Protein AF-A0A946YYG0-F1 (afdb_monomer)

Structure (mmCIF, N/CA/C/O backbone):
data_AF-A0A946YYG0-F1
#
_entry.id   AF-A0A946YYG0-F1
#
loop_
_atom_site.group_PDB
_atom_site.id
_atom_site.type_symbol
_atom_site.label_atom_id
_atom_site.label_alt_id
_atom_site.label_comp_id
_atom_site.label_asym_id
_atom_site.label_entity_id
_atom_site.label_seq_id
_atom_site.pdbx_PDB_ins_code
_atom_site.Cartn_x
_atom_site.Cartn_y
_atom_site.Cartn_z
_atom_site.occupancy
_atom_site.B_iso_or_equiv
_atom_site.auth_seq_id
_atom_site.auth_comp_id
_atom_site.auth_asym_id
_atom_site.auth_atom_id
_atom_site.pdbx_PDB_model_num
ATOM 1 N N . MET A 1 1 ? 20.252 6.955 3.479 1.00 24.86 1 MET A N 1
ATOM 2 C CA . MET A 1 1 ? 19.260 7.950 3.031 1.00 24.86 1 MET A CA 1
ATOM 3 C C . MET A 1 1 ? 17.946 7.205 2.967 1.00 24.86 1 MET A C 1
ATOM 5 O O . MET A 1 1 ? 17.803 6.368 2.094 1.00 24.86 1 MET A O 1
ATOM 9 N N . GLY A 1 2 ? 17.099 7.353 3.984 1.00 25.80 2 GLY A N 1
ATOM 10 C CA . GLY A 1 2 ? 15.796 6.692 4.011 1.00 25.80 2 GLY A CA 1
ATOM 11 C C . GLY A 1 2 ? 14.775 7.640 3.408 1.00 25.80 2 GLY A C 1
ATOM 12 O O . GLY A 1 2 ? 14.395 8.596 4.081 1.00 25.80 2 GLY A O 1
ATOM 13 N N . SER A 1 3 ? 14.399 7.420 2.150 1.00 26.86 3 SER A N 1
ATOM 14 C CA . SER A 1 3 ? 13.161 7.986 1.619 1.00 26.86 3 SER A CA 1
ATOM 15 C C . SER A 1 3 ? 12.026 7.154 2.189 1.00 26.86 3 SER A C 1
ATOM 17 O O . SER A 1 3 ? 11.876 5.992 1.835 1.00 26.86 3 SER A O 1
ATOM 19 N N . VAL A 1 4 ? 11.265 7.735 3.111 1.00 27.03 4 VAL A N 1
ATOM 20 C CA . VAL A 1 4 ? 9.960 7.199 3.494 1.00 27.03 4 VAL A CA 1
ATOM 21 C C . VAL A 1 4 ? 8.975 7.762 2.478 1.00 27.03 4 VAL A C 1
ATOM 23 O O . VAL A 1 4 ? 8.478 8.874 2.646 1.00 27.03 4 VAL A O 1
ATOM 26 N N . VAL A 1 5 ? 8.749 7.032 1.385 1.00 31.47 5 VAL A N 1
ATOM 27 C CA . VAL A 1 5 ? 7.615 7.302 0.494 1.00 31.47 5 VAL A CA 1
ATOM 28 C C . VAL A 1 5 ? 6.447 6.500 1.042 1.00 31.47 5 VAL A C 1
ATOM 30 O O . VAL A 1 5 ? 6.233 5.345 0.701 1.00 31.47 5 VAL A O 1
ATOM 33 N N . LEU A 1 6 ? 5.718 7.118 1.967 1.00 30.22 6 LEU A N 1
ATOM 34 C CA . LEU A 1 6 ? 4.490 6.554 2.502 1.00 30.22 6 LEU A CA 1
ATOM 35 C C . LEU A 1 6 ? 3.369 6.821 1.485 1.00 30.22 6 LEU A C 1
ATOM 37 O O . LEU A 1 6 ? 2.723 7.866 1.535 1.00 30.22 6 LEU A O 1
ATOM 41 N N . MET A 1 7 ? 3.168 5.914 0.527 1.00 27.98 7 MET A N 1
ATOM 42 C CA . MET A 1 7 ? 1.946 5.884 -0.282 1.00 27.98 7 MET A CA 1
ATOM 43 C C . MET A 1 7 ? 1.025 4.808 0.278 1.00 27.98 7 MET A C 1
ATOM 45 O O . MET A 1 7 ? 1.128 3.641 -0.068 1.00 27.98 7 MET A O 1
ATOM 49 N N . LEU A 1 8 ? 0.120 5.223 1.158 1.00 30.19 8 LEU A N 1
ATOM 50 C CA . LEU A 1 8 ? -1.087 4.467 1.460 1.00 30.19 8 LEU A CA 1
ATOM 51 C C . LEU A 1 8 ? -2.249 5.438 1.271 1.00 30.19 8 LEU A C 1
ATOM 53 O O . LEU A 1 8 ? -2.519 6.296 2.112 1.00 30.19 8 LEU A O 1
ATOM 57 N N . THR A 1 9 ? -2.886 5.353 0.108 1.00 31.34 9 THR A N 1
ATOM 58 C CA . THR A 1 9 ? -4.114 6.088 -0.198 1.00 31.34 9 THR A CA 1
ATOM 59 C C . THR A 1 9 ? -5.057 5.137 -0.911 1.00 31.34 9 THR A C 1
ATOM 61 O O . THR A 1 9 ? -4.965 4.960 -2.119 1.00 31.34 9 THR A O 1
ATOM 64 N N . LEU A 1 10 ? -5.952 4.528 -0.138 1.00 30.44 10 LEU A N 1
ATOM 65 C CA . LEU A 1 10 ? -7.141 3.851 -0.643 1.00 30.44 10 LEU A CA 1
ATOM 66 C C . LEU A 1 10 ? -8.241 4.903 -0.789 1.00 30.44 10 LEU A C 1
ATOM 68 O O . LEU A 1 10 ? -8.596 5.561 0.191 1.00 30.44 10 LEU A O 1
ATOM 72 N N . ILE A 1 11 ? -8.728 5.108 -2.011 1.00 31.34 11 ILE A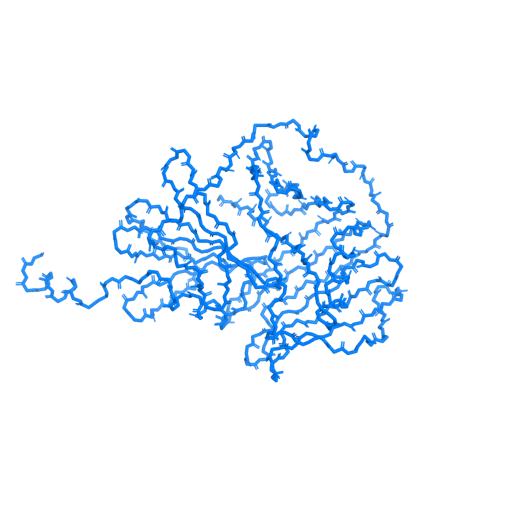 N 1
ATOM 73 C CA . ILE A 1 11 ? -9.933 5.895 -2.291 1.00 31.34 11 ILE A CA 1
ATOM 74 C C . ILE A 1 11 ? -10.697 5.149 -3.386 1.00 31.34 11 ILE A C 1
ATOM 76 O O . ILE A 1 11 ? -10.109 4.880 -4.430 1.00 31.34 11 ILE A O 1
ATOM 80 N N . VAL A 1 12 ? -11.965 4.821 -3.136 1.00 30.02 12 VAL A N 1
ATOM 81 C CA . VAL A 1 12 ? -12.763 3.856 -3.914 1.00 30.02 12 VAL A CA 1
ATOM 82 C C . VAL A 1 12 ? -14.133 4.481 -4.303 1.00 30.02 12 VAL A C 1
ATOM 84 O O . VAL A 1 12 ? -14.516 5.466 -3.677 1.00 30.02 12 VAL A O 1
ATOM 87 N N . ALA A 1 13 ? -14.797 3.995 -5.375 1.00 30.80 13 ALA A N 1
ATOM 88 C CA . ALA A 1 13 ? -16.157 4.375 -5.838 1.00 30.80 13 ALA A CA 1
ATOM 89 C C . ALA A 1 13 ? -17.064 3.120 -6.161 1.00 30.80 13 ALA A C 1
ATOM 91 O O . ALA A 1 13 ? -16.518 2.159 -6.713 1.00 30.80 13 ALA A O 1
ATOM 92 N N . PRO A 1 14 ? -18.417 3.136 -5.933 1.00 29.97 14 PRO A N 1
ATOM 93 C CA . PRO A 1 14 ? -19.236 1.952 -5.522 1.00 29.97 14 PRO A CA 1
ATOM 94 C C . PRO A 1 14 ? -19.846 1.007 -6.588 1.00 29.97 14 PRO A C 1
ATOM 96 O O . PRO A 1 14 ? -20.337 1.483 -7.619 1.00 29.97 14 PRO A O 1
ATOM 99 N N . THR A 1 15 ? -19.938 -0.315 -6.271 1.00 34.78 15 THR A N 1
ATOM 100 C CA . THR A 1 15 ? -20.986 -1.288 -6.731 1.00 34.78 15 THR A CA 1
ATOM 101 C C . THR A 1 15 ? -21.387 -2.401 -5.701 1.00 34.78 15 THR A C 1
ATOM 103 O O . THR A 1 15 ? -20.549 -3.051 -5.099 1.00 34.78 15 THR A O 1
ATOM 106 N N . ALA A 1 16 ? -22.695 -2.684 -5.557 1.00 38.34 16 ALA A N 1
ATOM 107 C CA . ALA A 1 16 ? -23.467 -3.501 -4.572 1.00 38.34 16 ALA A CA 1
ATOM 108 C C . ALA A 1 16 ? -22.849 -4.502 -3.544 1.00 38.34 16 ALA A C 1
ATOM 110 O O . ALA A 1 16 ? -23.445 -4.651 -2.479 1.00 38.34 16 ALA A O 1
ATOM 111 N N . ALA A 1 17 ? -21.755 -5.222 -3.816 1.00 46.84 17 ALA A N 1
ATOM 112 C CA . ALA A 1 17 ? -21.049 -6.075 -2.829 1.00 46.84 17 ALA A CA 1
ATOM 113 C C . ALA A 1 17 ? -19.631 -5.551 -2.549 1.00 46.84 17 ALA A C 1
ATOM 115 O O . ALA A 1 17 ? -19.171 -5.568 -1.409 1.00 46.84 17 ALA A O 1
ATOM 116 N N . ALA A 1 18 ? -19.004 -4.953 -3.567 1.00 56.53 18 ALA A N 1
ATOM 117 C CA . ALA A 1 18 ? -17.919 -4.003 -3.378 1.00 56.53 18 ALA A CA 1
ATOM 118 C C . ALA A 1 18 ? -18.372 -2.797 -2.528 1.00 56.53 18 ALA A C 1
ATOM 120 O O . ALA A 1 18 ? -17.555 -2.269 -1.791 1.00 56.53 18 ALA A O 1
ATOM 121 N N . ASP A 1 19 ? -19.667 -2.439 -2.526 1.00 67.50 19 ASP A N 1
ATOM 122 C CA . ASP A 1 19 ? -20.246 -1.322 -1.757 1.00 67.50 19 ASP A CA 1
ATOM 123 C C . ASP A 1 19 ? -19.931 -1.389 -0.261 1.00 67.50 19 ASP A C 1
ATOM 125 O O . ASP A 1 19 ? -19.641 -0.355 0.338 1.00 67.50 19 ASP A O 1
ATOM 129 N N . GLU A 1 20 ? -20.009 -2.565 0.373 1.00 78.94 20 GLU A N 1
ATOM 130 C CA . GLU A 1 20 ? -19.772 -2.670 1.818 1.00 78.94 20 GLU A CA 1
ATOM 131 C C . GLU A 1 20 ? -18.282 -2.544 2.150 1.00 78.94 20 GLU A C 1
ATOM 133 O O . GLU A 1 20 ? -17.920 -1.728 3.000 1.00 78.94 20 GLU A O 1
ATOM 138 N N . LEU A 1 21 ? -17.418 -3.287 1.447 1.00 82.25 21 LEU A N 1
ATOM 139 C CA . LEU A 1 21 ? -15.961 -3.183 1.587 1.00 82.25 21 LEU A CA 1
ATOM 140 C C . LEU A 1 21 ? -15.495 -1.751 1.337 1.00 82.25 21 LEU A C 1
ATOM 142 O O . LEU A 1 21 ? -14.760 -1.173 2.132 1.00 82.25 21 LEU A O 1
ATOM 146 N N . GLU A 1 22 ? -15.966 -1.159 0.257 1.00 80.88 22 GLU A N 1
ATOM 147 C CA . GLU A 1 22 ? -15.672 0.210 -0.098 1.00 80.88 22 GLU A CA 1
ATOM 148 C C . GLU A 1 22 ? -16.154 1.203 0.954 1.00 80.88 22 GLU A C 1
ATOM 150 O O . GLU A 1 22 ? -15.366 2.029 1.403 1.00 80.88 22 GLU A O 1
ATOM 155 N N . THR A 1 23 ? -17.407 1.099 1.402 1.00 84.88 23 THR A N 1
ATOM 156 C CA . THR A 1 23 ? -17.943 1.984 2.445 1.00 84.88 23 THR A CA 1
ATOM 157 C C . THR A 1 23 ? -17.095 1.892 3.713 1.00 84.88 23 THR A C 1
ATOM 159 O O . THR A 1 23 ? -16.835 2.907 4.367 1.00 84.88 23 THR A O 1
ATOM 162 N N . LEU A 1 24 ? -16.636 0.690 4.076 1.00 86.19 24 LEU A N 1
ATOM 163 C CA . LEU A 1 24 ? -15.748 0.482 5.218 1.00 86.19 24 LEU A CA 1
ATOM 164 C C . LEU A 1 24 ? -14.377 1.125 4.995 1.00 86.19 24 LEU A C 1
ATOM 166 O O . LEU A 1 24 ? -13.887 1.809 5.893 1.00 86.19 24 LEU A O 1
ATOM 170 N N . LEU A 1 25 ? -13.778 0.967 3.814 1.00 86.38 25 LEU A N 1
ATOM 171 C CA . LEU A 1 25 ? -12.492 1.580 3.473 1.00 86.38 25 LEU A CA 1
ATOM 172 C C . LEU A 1 25 ? -12.583 3.111 3.395 1.00 86.38 25 LEU A C 1
ATOM 174 O O . LEU A 1 25 ? -11.712 3.799 3.928 1.00 86.38 25 LEU A O 1
ATOM 178 N N . GLU A 1 26 ? -13.649 3.665 2.819 1.00 84.50 26 GLU A N 1
ATOM 179 C CA . GLU A 1 26 ? -13.924 5.104 2.807 1.00 84.50 26 GLU A CA 1
ATOM 180 C C . GLU A 1 26 ? -14.109 5.648 4.227 1.00 84.50 26 GLU A C 1
ATOM 182 O O . GLU A 1 26 ? -13.529 6.677 4.589 1.00 84.50 26 GLU A O 1
ATOM 187 N N . THR A 1 27 ? -14.878 4.941 5.062 1.00 88.06 27 THR A N 1
ATOM 188 C CA . THR A 1 27 ? -15.077 5.305 6.471 1.00 88.06 27 THR A CA 1
ATOM 189 C C . THR A 1 27 ? -13.745 5.276 7.215 1.00 88.06 27 THR A C 1
ATOM 191 O O . THR A 1 27 ? -13.402 6.239 7.906 1.00 88.06 27 THR A O 1
ATOM 194 N N . ALA A 1 28 ? -12.955 4.219 7.024 1.00 88.06 28 ALA A N 1
ATOM 195 C CA . ALA A 1 28 ? -11.630 4.087 7.608 1.00 88.06 28 ALA A CA 1
ATOM 196 C C . ALA A 1 28 ? -10.680 5.186 7.129 1.00 88.06 28 ALA A C 1
ATOM 198 O O . ALA A 1 28 ? -9.891 5.665 7.936 1.00 88.06 28 ALA A O 1
ATOM 199 N N . HIS A 1 29 ? -10.776 5.637 5.873 1.00 84.12 29 HIS A N 1
ATOM 200 C CA . HIS A 1 29 ? -9.956 6.714 5.308 1.00 84.12 29 HIS A CA 1
ATOM 201 C C . HIS A 1 29 ? -10.227 8.080 5.959 1.00 84.12 29 HIS A C 1
ATOM 203 O O . HIS A 1 29 ? -9.321 8.905 6.112 1.00 84.12 29 HIS A O 1
ATOM 209 N N . VAL A 1 30 ? -11.467 8.345 6.374 1.00 86.12 30 VAL A N 1
ATOM 210 C CA . VAL A 1 30 ? -11.839 9.620 7.012 1.00 86.12 30 VAL A CA 1
ATOM 211 C C . VAL A 1 30 ? -11.927 9.550 8.535 1.00 86.12 30 VAL A C 1
ATOM 213 O O . VAL A 1 30 ? -12.107 10.597 9.165 1.00 86.12 30 VAL A O 1
ATOM 216 N N . ALA A 1 31 ? -11.756 8.359 9.117 1.00 89.25 31 ALA A N 1
ATOM 217 C CA . ALA A 1 31 ? -11.826 8.117 10.552 1.00 89.25 31 ALA A CA 1
ATOM 218 C C . ALA A 1 31 ? -10.890 9.035 11.351 1.00 89.25 31 ALA A C 1
ATOM 220 O O . ALA A 1 31 ? -9.783 9.371 10.917 1.00 89.25 31 ALA A O 1
ATOM 221 N N . GLU A 1 32 ? -11.343 9.419 12.545 1.00 91.94 32 GLU A N 1
ATOM 222 C CA . GLU A 1 32 ? -10.564 10.229 13.474 1.00 91.94 32 GLU A CA 1
ATOM 223 C C . GLU A 1 32 ? -9.944 9.359 14.565 1.00 91.94 32 GLU A C 1
ATOM 225 O O . GLU A 1 32 ? -10.649 8.777 15.393 1.00 91.94 32 GLU A O 1
ATOM 230 N N . TYR A 1 33 ? -8.613 9.296 14.597 1.00 92.94 33 TYR A N 1
ATOM 231 C CA . TYR A 1 33 ? -7.898 8.575 15.644 1.00 92.94 33 TYR A CA 1
ATOM 232 C C . TYR A 1 33 ? -6.448 9.032 15.802 1.00 92.94 33 TYR A C 1
ATOM 234 O O . TYR A 1 33 ? -5.858 9.688 14.943 1.00 92.94 33 TYR A O 1
ATOM 242 N N . SER A 1 34 ? -5.851 8.648 16.927 1.00 94.56 34 SER A N 1
ATOM 243 C CA . SER A 1 34 ? -4.405 8.636 17.108 1.00 94.56 34 SER A CA 1
ATOM 244 C C . SER A 1 34 ? -3.957 7.357 17.802 1.00 94.56 34 SER A C 1
ATOM 246 O O . SER A 1 34 ? -4.700 6.762 18.584 1.00 94.56 34 SER A O 1
ATOM 248 N N . GLY A 1 35 ? -2.740 6.912 17.516 1.00 94.25 35 GLY A N 1
ATOM 249 C CA . GLY A 1 35 ? -2.250 5.650 18.048 1.00 94.25 35 GLY A CA 1
ATOM 250 C C . GLY A 1 35 ? -0.806 5.363 17.687 1.00 94.25 35 GLY A C 1
ATOM 251 O O . GLY A 1 35 ? -0.146 6.132 16.985 1.00 94.25 35 GLY A O 1
ATOM 252 N N . ARG A 1 36 ? -0.323 4.232 18.192 1.00 95.94 36 ARG A N 1
ATOM 253 C CA . ARG A 1 36 ? 0.975 3.675 17.826 1.00 95.94 36 ARG A CA 1
ATOM 254 C C . ARG A 1 36 ? 0.742 2.365 17.095 1.00 95.94 36 ARG A C 1
ATOM 256 O O . ARG A 1 36 ? 0.123 1.470 17.662 1.00 95.94 36 ARG A O 1
ATOM 263 N N . GLN A 1 37 ? 1.257 2.246 15.884 1.00 94.56 37 GLN A N 1
ATOM 264 C CA . GLN A 1 37 ? 1.115 1.078 15.024 1.00 94.56 37 GLN A CA 1
ATOM 265 C C . GLN A 1 37 ? 2.457 0.361 14.899 1.00 94.56 37 GLN A C 1
ATOM 267 O O . GLN A 1 37 ? 3.506 1.004 14.883 1.00 94.56 37 GLN A O 1
ATOM 272 N N . LEU A 1 38 ? 2.431 -0.964 14.828 1.00 95.19 38 LEU A N 1
ATOM 273 C CA . LEU A 1 38 ? 3.572 -1.786 14.445 1.00 95.19 38 LEU A CA 1
ATOM 274 C C . LEU A 1 38 ? 3.253 -2.425 13.099 1.00 95.19 38 LEU A C 1
ATOM 276 O O . LEU A 1 38 ? 2.168 -2.983 12.940 1.00 95.19 38 LEU A O 1
ATOM 280 N N . VAL A 1 39 ? 4.175 -2.319 12.149 1.00 95.44 39 VAL A N 1
ATOM 281 C CA . VAL A 1 39 ? 4.051 -2.942 10.834 1.00 95.44 39 VAL A CA 1
ATOM 282 C C . VAL A 1 39 ? 5.208 -3.906 10.645 1.00 95.44 39 VAL A C 1
ATOM 284 O O . VAL A 1 39 ? 6.366 -3.541 10.855 1.00 95.44 39 VAL A O 1
ATOM 287 N N . LEU A 1 40 ? 4.869 -5.136 10.286 1.00 94.50 40 LEU A N 1
ATOM 288 C CA . LEU A 1 40 ? 5.777 -6.221 9.955 1.00 94.50 40 LEU A CA 1
ATOM 289 C C . LEU A 1 40 ? 5.508 -6.631 8.508 1.00 94.50 40 LEU A C 1
ATOM 291 O O . LEU A 1 40 ? 4.361 -6.893 8.159 1.00 94.50 40 LEU A O 1
ATOM 295 N N . THR A 1 41 ? 6.553 -6.701 7.695 1.00 94.38 41 THR A N 1
ATOM 296 C CA . THR A 1 41 ? 6.522 -7.347 6.380 1.00 94.38 41 THR A CA 1
ATOM 297 C C . THR A 1 41 ? 7.489 -8.517 6.401 1.00 94.38 41 THR A C 1
ATOM 299 O O . THR A 1 41 ? 8.639 -8.349 6.813 1.00 94.38 41 THR A O 1
ATOM 302 N N . GLU A 1 42 ? 7.028 -9.679 5.958 1.00 92.69 42 GLU A N 1
ATOM 303 C CA . GLU A 1 42 ? 7.812 -10.903 5.824 1.00 92.69 42 GLU A CA 1
ATOM 304 C C . GLU A 1 42 ? 7.717 -11.386 4.378 1.00 92.69 42 GLU A C 1
ATOM 306 O O . GLU A 1 42 ? 6.633 -11.503 3.811 1.00 92.69 42 GLU A O 1
ATOM 311 N N . TRP A 1 43 ? 8.866 -11.635 3.757 1.00 90.56 43 TRP A N 1
ATOM 312 C CA . TRP A 1 43 ? 8.930 -12.218 2.425 1.00 90.56 43 TRP A CA 1
ATOM 313 C C . TRP A 1 43 ? 10.194 -13.063 2.284 1.00 90.56 43 TRP A C 1
ATOM 315 O O . TRP A 1 43 ? 11.313 -12.548 2.350 1.00 90.56 43 TRP A O 1
ATOM 325 N N . ASN A 1 44 ? 10.015 -14.368 2.058 1.00 86.69 44 ASN A N 1
ATOM 326 C CA . ASN A 1 44 ? 11.096 -15.354 2.100 1.00 86.69 44 ASN A CA 1
ATOM 327 C C . ASN A 1 44 ? 11.853 -15.258 3.443 1.00 86.69 44 ASN A C 1
ATOM 329 O O . ASN A 1 44 ? 11.238 -15.182 4.502 1.00 86.69 44 ASN A O 1
ATOM 333 N N . ASP A 1 45 ? 13.186 -15.215 3.407 1.00 85.88 45 ASP A N 1
ATOM 334 C CA . ASP A 1 45 ? 14.035 -15.067 4.596 1.00 85.88 45 ASP A CA 1
ATOM 335 C C . ASP A 1 45 ? 14.203 -13.600 5.053 1.00 85.88 45 ASP A C 1
ATOM 337 O O . ASP A 1 45 ? 15.010 -13.310 5.941 1.00 85.88 45 ASP A O 1
ATOM 341 N N . PHE A 1 46 ? 13.481 -12.655 4.439 1.00 87.94 46 PHE A N 1
ATOM 342 C CA . PHE A 1 46 ? 13.554 -11.234 4.770 1.00 87.94 46 PHE A CA 1
ATOM 343 C C . PHE A 1 46 ? 12.374 -10.814 5.640 1.00 87.94 46 PHE A C 1
ATOM 345 O O . PHE A 1 46 ? 11.220 -11.098 5.334 1.00 87.94 46 PHE A O 1
ATOM 352 N N . ALA A 1 47 ? 12.677 -10.067 6.699 1.00 90.69 47 ALA A N 1
ATOM 353 C CA . ALA A 1 47 ? 11.681 -9.456 7.562 1.00 90.69 47 ALA A CA 1
ATOM 354 C C . ALA A 1 47 ? 12.043 -7.994 7.829 1.00 90.69 47 ALA A C 1
ATOM 356 O O . ALA A 1 47 ? 13.195 -7.668 8.137 1.00 90.69 47 ALA A O 1
ATOM 357 N N . ALA A 1 48 ? 11.047 -7.120 7.746 1.00 91.38 48 ALA A N 1
ATOM 358 C CA . ALA A 1 48 ? 11.164 -5.705 8.057 1.00 91.38 48 ALA A CA 1
ATOM 359 C C . ALA A 1 48 ? 10.084 -5.311 9.064 1.00 91.38 48 ALA A C 1
ATOM 361 O O . ALA A 1 48 ? 8.905 -5.591 8.870 1.00 91.38 48 ALA A O 1
ATOM 362 N N . LEU A 1 49 ? 10.496 -4.654 10.146 1.00 93.56 49 LEU A N 1
ATOM 363 C CA . LEU A 1 49 ? 9.625 -4.271 11.252 1.00 93.56 49 LEU A CA 1
ATOM 364 C C . LEU A 1 49 ? 9.833 -2.794 11.579 1.00 93.56 49 LEU A C 1
ATOM 366 O O . LEU A 1 49 ? 10.957 -2.380 11.865 1.00 93.56 49 LEU A O 1
ATOM 370 N N . GLU A 1 50 ? 8.753 -2.018 11.622 1.00 93.81 50 GLU 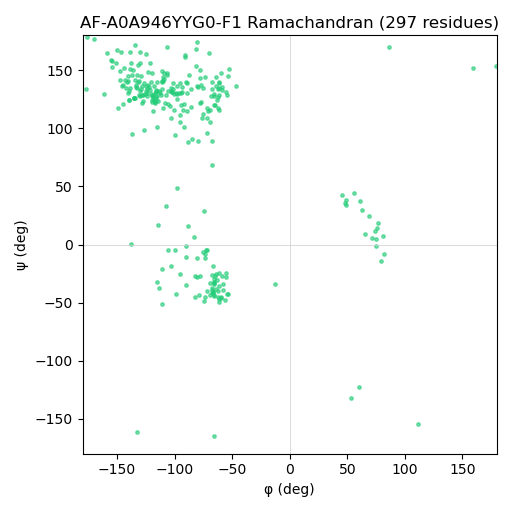A N 1
ATOM 371 C CA . GLU A 1 50 ? 8.808 -0.619 12.045 1.00 93.81 50 GLU A CA 1
ATOM 372 C C . GLU A 1 50 ? 7.599 -0.226 12.899 1.00 93.81 50 GLU A C 1
ATOM 374 O O . GLU A 1 50 ? 6.479 -0.702 12.722 1.00 93.81 50 GLU A O 1
ATOM 379 N N . THR A 1 51 ? 7.845 0.651 13.873 1.00 94.69 51 THR A N 1
ATOM 380 C CA . THR A 1 51 ? 6.803 1.271 14.689 1.00 94.69 51 THR A CA 1
ATOM 381 C C . THR A 1 51 ? 6.557 2.697 14.223 1.00 94.69 51 THR A C 1
ATOM 383 O O . THR A 1 51 ? 7.493 3.494 14.156 1.00 94.69 51 THR A O 1
ATOM 386 N N . PHE A 1 52 ? 5.288 3.046 14.049 1.00 91.56 52 PHE A N 1
ATOM 387 C CA . PHE A 1 52 ? 4.845 4.384 13.688 1.00 91.56 52 PHE A CA 1
ATOM 388 C C . PHE A 1 52 ? 3.934 4.965 14.765 1.00 91.56 52 PHE A C 1
ATOM 390 O O . PHE A 1 52 ? 3.161 4.248 15.402 1.00 91.56 52 PHE A O 1
ATOM 397 N N . ASN A 1 53 ? 3.982 6.280 14.950 1.00 92.88 53 ASN A N 1
ATOM 398 C CA . ASN A 1 53 ? 2.860 7.007 15.534 1.00 92.88 53 ASN A CA 1
ATOM 399 C C . ASN A 1 53 ? 1.996 7.526 14.389 1.00 92.88 53 ASN A C 1
ATOM 401 O O . ASN A 1 53 ? 2.523 8.128 13.455 1.00 92.88 53 ASN A O 1
ATOM 405 N N . VAL A 1 54 ? 0.690 7.300 14.473 1.00 91.50 54 VAL A N 1
ATOM 406 C CA . VAL A 1 54 ? -0.271 7.687 13.439 1.00 91.50 54 VAL A CA 1
ATOM 407 C C . VAL A 1 54 ? -1.318 8.596 14.062 1.00 91.50 54 VAL A C 1
ATOM 409 O O . VAL A 1 54 ? -1.813 8.333 15.160 1.00 91.50 54 VAL A O 1
ATOM 412 N N . GLN A 1 55 ? -1.654 9.674 13.363 1.00 91.44 55 GLN A N 1
ATOM 413 C CA . GLN A 1 55 ? -2.832 10.491 13.633 1.00 91.44 55 GLN A CA 1
ATOM 414 C C . GLN A 1 55 ? -3.589 10.680 12.330 1.00 91.44 55 GLN A C 1
ATOM 416 O O . GLN A 1 55 ? -2.977 11.058 11.336 1.00 91.44 55 GLN A O 1
ATOM 421 N N . GLN A 1 56 ? -4.898 10.463 12.344 1.00 88.88 56 GLN A N 1
ATOM 422 C CA . GLN A 1 56 ? -5.741 10.612 11.168 1.00 88.88 56 GLN A CA 1
ATOM 423 C C . GLN A 1 56 ? -6.985 11.429 11.497 1.00 88.88 56 GLN A C 1
ATOM 425 O O . GLN A 1 56 ? -7.552 11.294 12.581 1.00 88.88 56 GLN A O 1
ATOM 430 N N . SER A 1 57 ? -7.381 12.309 10.578 1.00 88.00 57 SER A N 1
ATOM 431 C CA . SER A 1 57 ? -8.660 13.022 10.624 1.00 88.00 57 SER A CA 1
ATOM 432 C C . SER A 1 57 ? -9.004 13.566 9.236 1.00 88.00 57 SER A C 1
ATOM 434 O O . SER A 1 57 ? -8.184 14.232 8.597 1.00 88.00 57 SER A O 1
ATOM 436 N N . GLY A 1 58 ? -10.221 13.296 8.751 1.00 80.56 58 GLY A N 1
ATOM 437 C CA . GLY A 1 58 ? -10.771 13.941 7.552 1.00 80.56 58 GLY A CA 1
ATOM 438 C C . GLY A 1 58 ? -9.979 13.698 6.258 1.00 80.56 58 GLY A C 1
ATOM 439 O O . GLY A 1 58 ? -9.835 14.629 5.447 1.00 80.56 58 GLY A O 1
ATOM 440 N N . GLY A 1 59 ? -9.453 12.477 6.091 1.00 79.81 59 GLY A N 1
ATOM 441 C CA . GLY A 1 59 ? -8.670 12.049 4.923 1.00 79.81 59 GLY A CA 1
ATOM 442 C C . GLY A 1 59 ? -7.227 12.562 4.915 1.00 79.81 59 GLY A C 1
ATOM 443 O O . GLY A 1 59 ? -6.604 12.659 3.857 1.00 79.81 59 GLY A O 1
ATOM 444 N N . VAL A 1 60 ? -6.715 12.983 6.075 1.00 83.25 60 VAL A N 1
ATOM 445 C CA . VAL A 1 60 ? -5.324 13.405 6.266 1.00 83.25 60 VAL A CA 1
ATOM 446 C C . VAL A 1 60 ? -4.711 12.578 7.383 1.00 83.25 60 VAL A C 1
ATOM 448 O O . VAL A 1 60 ? -5.283 12.502 8.471 1.00 83.25 60 VAL A O 1
ATOM 451 N N . ALA A 1 61 ? -3.533 12.021 7.121 1.00 86.00 61 ALA A N 1
ATOM 452 C CA . ALA A 1 61 ? -2.727 11.294 8.084 1.00 86.00 61 ALA A CA 1
ATOM 453 C C . ALA A 1 61 ? -1.404 12.027 8.358 1.00 86.00 61 ALA A C 1
ATOM 455 O O . ALA A 1 61 ? -0.766 12.557 7.447 1.00 86.00 61 ALA A O 1
ATOM 456 N N . LEU A 1 62 ? -0.988 12.033 9.622 1.00 87.50 62 LEU A N 1
ATOM 457 C CA . LEU A 1 62 ? 0.377 12.304 10.057 1.00 87.50 62 LEU A CA 1
ATOM 458 C C . LEU A 1 62 ? 0.973 10.993 10.548 1.00 87.50 62 LEU A C 1
ATOM 460 O O . LEU A 1 62 ? 0.459 10.392 11.494 1.00 87.50 62 LEU A O 1
ATOM 464 N N . VAL A 1 63 ? 2.074 10.591 9.927 1.00 88.94 63 VAL A N 1
ATOM 465 C CA . VAL A 1 63 ? 2.832 9.403 10.301 1.00 88.94 63 VAL A CA 1
ATOM 466 C C . VAL A 1 63 ? 4.218 9.827 10.761 1.00 88.94 63 VAL A C 1
ATOM 468 O O . VAL A 1 63 ? 4.929 10.546 10.059 1.00 88.94 63 VAL A O 1
ATOM 471 N N . THR A 1 64 ? 4.604 9.392 11.956 1.00 89.62 64 THR A N 1
ATOM 472 C CA . THR A 1 64 ? 5.922 9.652 12.541 1.00 89.62 64 THR A CA 1
ATOM 473 C C . THR A 1 64 ? 6.636 8.329 12.789 1.00 89.62 64 THR A C 1
ATOM 475 O O . THR A 1 64 ? 6.197 7.544 13.633 1.00 89.62 64 THR A O 1
ATOM 478 N N . GLY A 1 65 ? 7.745 8.106 12.084 1.00 87.75 65 GLY A N 1
ATOM 479 C CA . GLY A 1 65 ? 8.584 6.904 12.185 1.00 87.75 65 GLY A CA 1
ATOM 480 C C . GLY A 1 65 ? 10.073 7.235 12.303 1.00 87.75 65 GLY A C 1
ATOM 481 O O . GLY A 1 65 ? 10.449 8.371 12.614 1.00 87.75 65 GLY A O 1
ATOM 482 N N . ALA A 1 66 ? 10.944 6.260 12.026 1.00 82.50 66 ALA A N 1
ATOM 483 C CA . ALA A 1 66 ? 12.396 6.457 12.092 1.00 82.50 66 ALA A CA 1
ATOM 484 C C . ALA A 1 66 ? 12.902 7.455 11.031 1.00 82.50 66 ALA A C 1
ATOM 486 O O . ALA A 1 66 ? 13.870 8.186 11.261 1.00 82.50 66 ALA A O 1
ATOM 487 N N . GLY A 1 67 ? 12.219 7.528 9.884 1.00 77.06 67 GLY A N 1
ATOM 488 C CA . GLY A 1 67 ? 12.508 8.483 8.810 1.00 77.06 67 GLY A CA 1
ATOM 489 C C . GLY A 1 67 ? 12.088 9.929 9.103 1.00 77.06 67 GLY A C 1
ATOM 490 O O . GLY A 1 67 ? 12.532 10.849 8.411 1.00 77.06 67 GLY A O 1
ATOM 491 N N . GLY A 1 68 ? 11.313 10.167 10.164 1.00 85.19 68 GLY A N 1
ATOM 492 C CA . GLY A 1 68 ? 10.767 11.475 10.523 1.00 85.19 68 GLY A CA 1
ATOM 493 C C . GLY A 1 68 ? 9.251 11.538 10.358 1.00 85.19 68 GLY A C 1
ATOM 494 O O . GLY A 1 68 ? 8.562 10.526 10.471 1.00 85.19 68 GLY A O 1
ATOM 495 N N . GLU A 1 69 ? 8.743 12.749 10.139 1.00 86.56 69 GLU A N 1
ATOM 496 C CA . GLU A 1 69 ? 7.315 13.029 9.985 1.00 86.56 69 GLU A CA 1
ATOM 497 C C . GLU A 1 69 ? 6.927 13.124 8.507 1.00 86.56 69 GLU A C 1
ATOM 499 O O . GLU A 1 69 ? 7.625 13.760 7.706 1.00 86.56 69 GLU A O 1
ATOM 50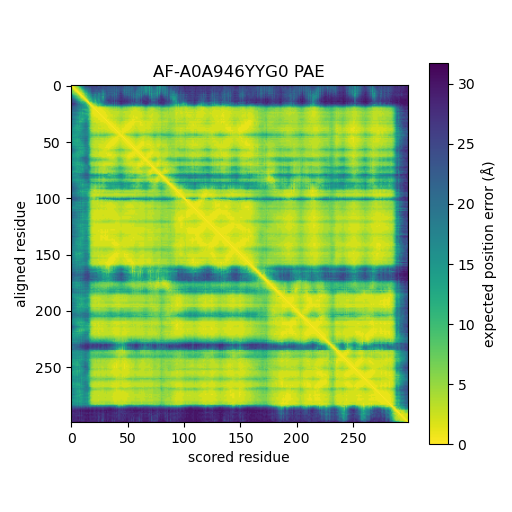4 N N . VAL A 1 70 ? 5.796 12.509 8.169 1.00 84.25 70 VAL A N 1
ATOM 505 C CA . VAL A 1 70 ? 5.179 12.553 6.844 1.00 84.25 70 VAL A CA 1
ATOM 506 C C . VAL A 1 70 ? 3.702 12.902 6.999 1.00 84.25 70 VAL A C 1
ATOM 508 O O . VAL A 1 70 ? 2.984 12.265 7.770 1.00 84.25 70 VAL A O 1
ATOM 511 N N . TYR A 1 71 ? 3.250 13.906 6.254 1.00 83.94 71 TYR A N 1
ATOM 512 C CA . TYR A 1 71 ? 1.836 14.224 6.087 1.00 83.94 71 TYR A CA 1
ATOM 513 C C . TYR A 1 71 ? 1.362 13.668 4.752 1.00 83.94 71 TYR A C 1
ATOM 515 O O . TYR A 1 71 ? 1.976 13.953 3.726 1.00 83.94 71 TYR A O 1
ATOM 523 N N . VAL A 1 72 ? 0.260 12.925 4.761 1.00 80.81 72 VAL A N 1
ATOM 524 C CA . VAL A 1 72 ? -0.341 12.337 3.559 1.00 80.81 72 VAL A CA 1
ATOM 525 C C . VAL A 1 72 ? -1.822 12.682 3.524 1.00 80.81 72 VAL A C 1
ATOM 527 O O . VAL A 1 72 ? -2.520 12.568 4.530 1.00 80.81 72 VAL A O 1
ATOM 530 N N . GLY A 1 73 ? -2.316 13.117 2.369 1.00 77.38 73 GLY A N 1
ATOM 531 C CA . GLY A 1 73 ? -3.749 13.279 2.145 1.00 77.38 73 GLY A CA 1
ATOM 532 C C . GLY A 1 73 ? -4.075 14.229 1.002 1.00 77.38 73 GLY A C 1
ATOM 533 O O . GLY A 1 73 ? -3.338 15.175 0.721 1.00 77.38 73 GLY A O 1
ATOM 534 N N . ARG A 1 74 ? -5.228 14.003 0.361 1.00 74.00 74 ARG A N 1
ATOM 535 C CA . ARG A 1 74 ? -5.781 14.867 -0.704 1.00 74.00 74 ARG A CA 1
ATOM 536 C C . ARG A 1 74 ? -4.814 15.090 -1.877 1.00 74.00 74 ARG A C 1
ATOM 538 O O . ARG A 1 74 ? -4.644 16.222 -2.331 1.00 74.00 74 ARG A O 1
ATOM 545 N N . GLY A 1 75 ? -4.173 14.013 -2.335 1.00 71.69 75 GLY A N 1
ATOM 546 C CA . GLY A 1 75 ? -3.216 14.049 -3.447 1.00 71.69 75 GLY A CA 1
ATOM 547 C C . GLY A 1 75 ? -1.916 14.783 -3.115 1.00 71.69 75 GLY A C 1
ATOM 548 O O . GLY A 1 75 ? -1.280 15.340 -4.006 1.00 71.69 75 GLY A O 1
ATOM 549 N N . ARG A 1 76 ? -1.547 14.867 -1.834 1.00 73.88 76 ARG A N 1
ATOM 550 C CA . ARG A 1 76 ? -0.330 15.538 -1.381 1.00 73.88 76 ARG A CA 1
ATOM 551 C C . ARG A 1 76 ? 0.403 14.688 -0.362 1.00 73.88 76 ARG A C 1
ATOM 553 O O . ARG A 1 76 ? -0.220 14.095 0.520 1.00 73.88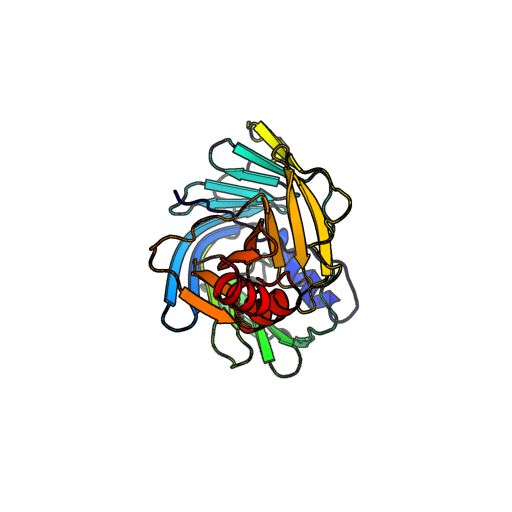 76 ARG A O 1
ATOM 560 N N . VAL A 1 77 ? 1.721 14.716 -0.468 1.00 77.94 77 VAL A N 1
ATOM 561 C CA . VAL A 1 77 ? 2.654 14.173 0.513 1.00 77.94 77 VAL A CA 1
ATOM 562 C C . VAL A 1 77 ? 3.611 15.294 0.902 1.00 77.94 77 VAL A C 1
ATOM 564 O O . VAL A 1 77 ? 4.054 16.048 0.040 1.00 77.94 77 VAL A O 1
ATOM 567 N N . LEU A 1 78 ? 3.905 15.443 2.190 1.00 78.12 78 LEU A N 1
ATOM 568 C CA . LEU A 1 78 ? 4.895 16.395 2.694 1.00 78.12 78 LEU A CA 1
ATOM 569 C C . LEU A 1 78 ? 5.783 15.705 3.724 1.00 78.12 78 LEU A C 1
ATOM 571 O O . LEU A 1 78 ? 5.280 15.193 4.725 1.00 78.12 78 LEU A O 1
ATOM 575 N N . SER A 1 79 ? 7.096 15.763 3.527 1.00 78.38 79 SER A N 1
ATOM 576 C CA . SER A 1 79 ? 8.087 15.333 4.511 1.00 78.38 79 SER A CA 1
ATOM 577 C C . SER A 1 79 ? 9.176 16.388 4.654 1.00 78.38 79 SER A C 1
ATOM 579 O O . SER A 1 79 ? 9.668 16.919 3.669 1.00 78.38 79 SER A O 1
ATOM 581 N N . ARG A 1 80 ? 9.563 16.716 5.895 1.00 69.62 80 ARG A N 1
ATOM 582 C CA . ARG A 1 80 ? 10.685 17.634 6.195 1.00 69.62 80 ARG A CA 1
ATOM 583 C C . ARG A 1 80 ? 10.705 18.925 5.346 1.00 69.62 80 ARG A C 1
ATOM 585 O O . ARG A 1 80 ? 11.774 19.372 4.949 1.00 69.62 80 ARG A O 1
ATOM 592 N N . PHE A 1 81 ? 9.535 19.539 5.142 1.00 68.00 81 PHE A N 1
ATOM 593 C CA . PHE A 1 81 ? 9.307 20.787 4.384 1.00 68.00 81 PHE A CA 1
ATOM 594 C C . PHE A 1 81 ? 9.379 20.695 2.849 1.00 68.00 81 PHE A C 1
ATOM 596 O O . PHE A 1 81 ? 9.086 21.693 2.191 1.00 68.00 81 PHE A O 1
ATOM 603 N N . GLU A 1 82 ? 9.672 19.521 2.295 1.00 71.56 82 GLU A N 1
ATOM 604 C CA . GLU A 1 82 ? 9.569 19.219 0.865 1.00 71.56 82 GLU A CA 1
ATOM 605 C C . GLU A 1 82 ? 8.306 18.396 0.619 1.00 71.56 82 GLU A C 1
ATOM 607 O O . GLU A 1 82 ? 7.970 17.481 1.384 1.00 71.56 82 GLU A O 1
ATOM 612 N N . GLY A 1 83 ? 7.549 18.760 -0.409 1.00 71.44 83 GLY A N 1
ATOM 613 C CA . GLY A 1 83 ? 6.285 18.113 -0.709 1.00 71.44 83 GLY A CA 1
ATOM 614 C C . GLY A 1 83 ? 6.152 17.733 -2.166 1.00 71.44 83 GLY A C 1
ATOM 615 O O . GLY A 1 83 ? 6.701 18.372 -3.054 1.00 71.44 83 GLY A O 1
ATOM 616 N N . THR A 1 84 ? 5.337 16.721 -2.410 1.00 74.88 84 THR A N 1
ATOM 617 C CA . THR A 1 84 ? 4.847 16.385 -3.741 1.00 74.88 84 THR A CA 1
ATOM 618 C C . THR A 1 84 ? 3.343 16.586 -3.742 1.00 74.88 84 THR A C 1
ATOM 620 O O . THR A 1 84 ? 2.637 16.158 -2.822 1.00 74.88 84 THR A O 1
ATOM 623 N N . ALA A 1 85 ? 2.839 17.269 -4.761 1.00 75.06 85 ALA A N 1
ATOM 624 C CA . ALA A 1 85 ? 1.417 17.470 -4.968 1.00 75.06 85 ALA A CA 1
ATOM 625 C C . ALA A 1 85 ? 1.014 16.954 -6.344 1.00 75.06 85 ALA A C 1
ATOM 627 O O . ALA A 1 85 ? 1.671 17.212 -7.345 1.00 75.06 85 ALA A O 1
ATOM 628 N N . VAL A 1 86 ? -0.117 16.271 -6.399 1.00 70.00 86 VAL A N 1
ATOM 629 C CA . VAL A 1 86 ? -0.681 15.740 -7.631 1.00 70.00 86 VAL A CA 1
ATOM 630 C C . VAL A 1 86 ? -1.883 16.599 -8.014 1.00 70.00 86 VAL A C 1
ATOM 632 O O . VAL A 1 86 ? -2.823 16.759 -7.232 1.00 70.00 86 VAL A O 1
ATOM 635 N N . ASN A 1 87 ? -1.850 17.206 -9.206 1.00 60.16 87 ASN A N 1
ATOM 636 C CA . ASN A 1 87 ? -2.845 18.209 -9.624 1.00 60.16 87 ASN A CA 1
ATOM 637 C C . ASN A 1 87 ? -4.213 17.610 -10.022 1.00 60.16 87 ASN A C 1
ATOM 639 O O . ASN A 1 87 ? -5.157 18.347 -10.287 1.00 60.16 87 ASN A O 1
ATOM 643 N N . LYS A 1 88 ? -4.324 16.283 -10.077 1.00 65.25 88 LYS A N 1
ATOM 644 C CA . LYS A 1 88 ? -5.531 15.467 -10.275 1.00 65.25 88 LYS A CA 1
ATOM 645 C C . LYS A 1 88 ? -5.080 14.021 -10.169 1.00 65.25 88 LYS A C 1
ATOM 647 O O . LYS A 1 88 ? -4.085 13.690 -10.797 1.00 65.25 88 LYS A O 1
ATOM 652 N N . PHE A 1 89 ? -5.802 13.209 -9.417 1.00 66.56 89 PHE A N 1
ATOM 653 C CA . PHE A 1 89 ? -5.564 11.775 -9.358 1.00 66.56 89 PHE A CA 1
ATOM 654 C C . PHE A 1 89 ? -6.883 11.053 -9.599 1.00 66.56 89 PHE A C 1
ATOM 656 O O . PHE A 1 89 ? -7.953 11.549 -9.215 1.00 66.56 89 PHE A O 1
ATOM 663 N N . SER A 1 90 ? -6.799 9.914 -10.265 1.00 70.25 90 SER A N 1
ATOM 664 C CA . SER A 1 90 ? -7.936 9.031 -10.475 1.00 70.25 90 SER A CA 1
ATOM 665 C C . SER A 1 90 ? -8.206 8.235 -9.196 1.00 70.25 90 SER A C 1
ATOM 667 O O . SER A 1 90 ? -7.279 7.878 -8.473 1.00 70.25 90 SER A O 1
ATOM 669 N N . GLN A 1 91 ? -9.481 7.986 -8.892 1.00 68.00 91 GLN A N 1
ATOM 670 C CA . GLN A 1 91 ? -9.882 7.104 -7.794 1.00 68.00 91 GLN A CA 1
ATOM 671 C C . GLN A 1 91 ? -10.131 5.713 -8.382 1.00 68.00 91 GLN A C 1
ATOM 673 O O . GLN A 1 91 ? -11.108 5.547 -9.118 1.00 68.00 91 GLN A O 1
ATOM 678 N N . PRO A 1 92 ? -9.221 4.751 -8.171 1.00 67.38 92 PRO A N 1
ATOM 679 C CA . PRO A 1 92 ? -9.395 3.401 -8.680 1.00 67.38 92 PRO A CA 1
ATOM 680 C C . PRO A 1 92 ? -10.564 2.720 -7.958 1.00 67.38 92 PRO A C 1
ATOM 682 O O . PRO A 1 92 ? -10.689 2.796 -6.739 1.00 67.38 92 PRO A O 1
ATOM 685 N N . MET A 1 93 ? -11.435 2.067 -8.723 1.00 77.88 93 MET A N 1
ATOM 686 C CA . MET A 1 93 ? -12.494 1.227 -8.164 1.00 77.88 93 MET A CA 1
ATOM 687 C C . MET A 1 93 ? -11.900 -0.109 -7.719 1.00 77.88 93 MET A C 1
ATOM 689 O O . MET A 1 93 ? -10.934 -0.571 -8.328 1.00 77.88 93 MET A O 1
ATOM 693 N N . ILE A 1 94 ? -12.490 -0.722 -6.688 1.00 84.50 94 ILE A N 1
ATOM 694 C CA . ILE A 1 94 ? -12.157 -2.100 -6.319 1.00 84.50 94 ILE A CA 1
ATOM 695 C C . ILE A 1 94 ? -12.522 -3.008 -7.486 1.00 84.50 94 ILE A C 1
ATOM 697 O O . ILE A 1 94 ? -13.640 -2.959 -8.005 1.00 84.50 94 ILE A O 1
ATOM 701 N N . ASP A 1 95 ? -11.541 -3.795 -7.905 1.00 88.56 95 ASP A N 1
ATOM 702 C CA . ASP A 1 95 ? -11.678 -4.771 -8.971 1.00 88.56 95 ASP A CA 1
ATOM 703 C C . ASP A 1 95 ? -12.686 -5.869 -8.585 1.00 88.56 95 ASP A C 1
ATOM 705 O O . ASP A 1 95 ? -12.774 -6.274 -7.422 1.00 88.56 95 ASP A O 1
ATOM 709 N N . ASP A 1 96 ? -13.461 -6.350 -9.559 1.00 88.81 96 ASP A N 1
ATOM 710 C CA . ASP A 1 96 ? -14.540 -7.317 -9.330 1.00 88.81 96 ASP A CA 1
ATOM 711 C C . ASP A 1 96 ? -14.037 -8.731 -8.998 1.00 88.81 96 ASP A C 1
ATOM 713 O O . ASP A 1 96 ? -14.833 -9.600 -8.632 1.00 88.81 96 ASP A O 1
ATOM 717 N N . ARG A 1 97 ? -12.717 -8.951 -9.050 1.00 90.31 97 ARG A N 1
ATOM 718 C CA . ARG A 1 97 ? -12.058 -10.160 -8.543 1.00 90.31 97 ARG A CA 1
ATOM 719 C C . ARG A 1 97 ? -12.122 -10.325 -7.027 1.00 90.31 97 ARG A C 1
ATOM 721 O O . ARG A 1 97 ? -11.885 -11.433 -6.545 1.00 90.31 97 ARG A O 1
ATOM 728 N N . TYR A 1 98 ? -12.408 -9.253 -6.288 1.00 91.88 98 TYR A N 1
ATOM 729 C CA . TYR A 1 98 ? -12.451 -9.283 -4.832 1.00 91.88 98 TYR A CA 1
ATOM 730 C C . TYR A 1 98 ? -13.859 -9.522 -4.294 1.00 91.88 98 TYR A C 1
ATOM 732 O O . TYR A 1 98 ? -14.808 -8.812 -4.628 1.00 91.88 98 TYR A O 1
ATOM 740 N N . GLU A 1 99 ? -13.971 -10.482 -3.381 1.00 90.88 99 GLU A N 1
ATOM 741 C CA . GLU A 1 99 ? -15.193 -10.771 -2.640 1.00 90.88 99 GLU A CA 1
ATOM 742 C C . GLU A 1 99 ? -14.967 -10.533 -1.146 1.00 90.88 99 GLU A C 1
ATOM 744 O O . GLU A 1 99 ? -14.089 -11.127 -0.517 1.00 90.88 99 GLU A O 1
ATOM 749 N N . ALA A 1 100 ? -15.771 -9.645 -0.570 1.00 84.44 100 ALA A N 1
ATOM 750 C CA . ALA A 1 100 ? -15.800 -9.401 0.862 1.00 84.44 100 ALA A CA 1
ATOM 751 C C . ALA A 1 100 ? -16.810 -10.340 1.535 1.00 84.44 100 ALA A C 1
ATOM 753 O O . ALA A 1 100 ? -17.954 -10.449 1.094 1.00 84.44 100 ALA A O 1
ATOM 754 N N . VAL A 1 101 ? -16.385 -11.009 2.606 1.00 83.81 101 VAL A N 1
ATOM 755 C CA . VAL A 1 101 ? -17.237 -11.910 3.398 1.00 83.81 101 VAL A CA 1
ATOM 756 C C . VAL A 1 101 ? -17.908 -11.144 4.545 1.00 83.81 101 VAL A C 1
ATOM 758 O O . VAL A 1 101 ? -17.462 -10.066 4.930 1.00 83.81 101 VAL A O 1
ATOM 761 N N . ASP A 1 102 ? -18.979 -11.714 5.106 1.00 81.25 102 ASP A N 1
ATOM 762 C CA . ASP A 1 102 ? -19.734 -11.162 6.235 1.00 81.25 102 ASP A CA 1
ATOM 763 C C . ASP A 1 102 ? -18.849 -10.675 7.398 1.00 81.25 102 ASP A C 1
ATOM 765 O O . ASP A 1 102 ? -17.947 -11.371 7.873 1.00 81.25 102 ASP A O 1
ATOM 769 N N . LEU A 1 103 ? -19.198 -9.503 7.938 1.00 89.69 103 LEU A N 1
ATOM 770 C CA . LEU A 1 103 ? -18.546 -8.926 9.111 1.00 89.69 103 LEU A CA 1
ATOM 771 C C . LEU A 1 103 ? -18.761 -9.771 10.373 1.00 89.69 103 LEU A C 1
ATOM 773 O O . LEU A 1 103 ? -19.880 -9.897 10.886 1.00 89.69 103 LEU A O 1
ATOM 777 N N . VAL A 1 104 ? -17.664 -10.239 10.965 1.00 94.44 104 VAL A N 1
ATOM 778 C CA . VAL A 1 104 ? -17.679 -11.016 12.212 1.00 94.44 104 VAL A CA 1
ATOM 779 C C . VAL A 1 104 ? -17.440 -10.105 13.418 1.00 94.44 104 VAL A C 1
ATOM 781 O O . VAL A 1 104 ? -16.608 -9.199 13.382 1.00 94.44 104 VAL A O 1
ATOM 784 N N . ASP A 1 105 ? -18.172 -10.333 14.514 1.00 97.38 105 ASP A N 1
ATOM 785 C CA . ASP A 1 105 ? -17.932 -9.635 15.782 1.00 97.38 105 ASP A CA 1
ATOM 786 C C . ASP A 1 105 ? -16.526 -9.927 16.318 1.00 97.38 105 ASP A C 1
ATOM 788 O O . ASP A 1 105 ? -16.136 -11.082 16.498 1.00 97.38 105 ASP A O 1
ATOM 792 N N . ALA A 1 106 ? -15.793 -8.866 16.645 1.00 96.75 106 ALA A N 1
ATOM 793 C CA . ALA A 1 106 ? -14.442 -8.936 17.173 1.00 96.75 106 ALA A CA 1
ATOM 794 C C . ALA A 1 106 ? -14.263 -8.005 18.382 1.00 96.75 106 ALA A C 1
ATOM 796 O O . ALA A 1 106 ? -15.121 -7.200 18.759 1.00 96.75 106 ALA A O 1
ATOM 797 N N . THR A 1 107 ? -13.113 -8.119 19.038 1.00 97.44 107 THR A N 1
ATOM 798 C CA . THR A 1 107 ? -12.684 -7.176 20.073 1.00 97.44 107 THR A CA 1
ATOM 799 C C . THR A 1 107 ? -11.197 -6.933 19.923 1.00 97.44 107 THR A C 1
ATOM 801 O O . THR A 1 107 ? -10.417 -7.881 19.869 1.00 97.44 107 THR A O 1
ATOM 804 N N . TYR A 1 108 ? -10.796 -5.665 19.907 1.00 96.81 108 TYR A N 1
ATOM 805 C CA . TYR A 1 108 ? -9.395 -5.285 19.776 1.00 96.81 108 TYR A CA 1
ATOM 806 C C . TYR A 1 108 ? -9.075 -4.113 20.703 1.00 96.81 108 TYR A C 1
ATOM 808 O O . TYR A 1 108 ? -9.848 -3.164 20.801 1.00 96.81 108 TYR A O 1
ATOM 816 N N . LEU A 1 109 ? -7.976 -4.208 21.460 1.00 96.62 109 LEU A N 1
ATOM 817 C CA . LEU A 1 109 ? -7.612 -3.241 22.513 1.00 96.62 109 LEU A CA 1
ATOM 818 C C . LEU A 1 109 ? -8.770 -2.904 23.484 1.00 96.62 109 LEU A C 1
ATOM 820 O O . LEU A 1 109 ? -8.895 -1.778 23.962 1.00 96.62 109 LEU A O 1
ATOM 824 N N . GLY A 1 110 ? -9.632 -3.887 23.775 1.00 96.62 110 GLY A N 1
ATOM 825 C CA . GLY A 1 110 ? -10.796 -3.721 24.656 1.00 96.62 110 GLY A CA 1
ATOM 826 C C . GLY A 1 110 ? -11.965 -2.936 24.046 1.00 96.62 110 GLY A C 1
ATOM 827 O O . GLY A 1 110 ? -12.879 -2.558 24.777 1.00 96.62 110 GLY A O 1
ATOM 828 N N . 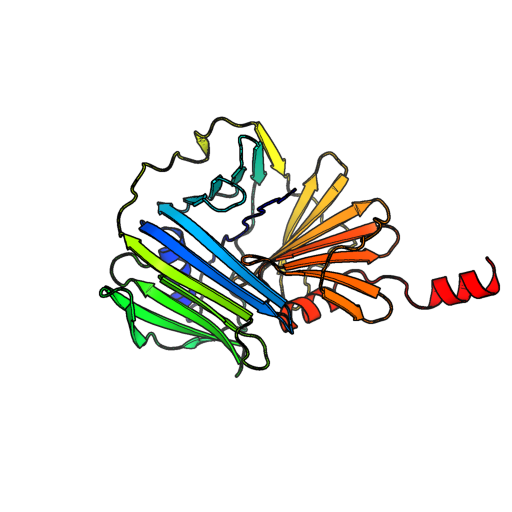ARG A 1 111 ? -11.943 -2.682 22.733 1.00 96.69 111 ARG A N 1
ATOM 829 C CA . ARG A 1 111 ? -12.988 -1.973 21.986 1.00 96.69 111 ARG A CA 1
ATOM 830 C C . ARG A 1 111 ? -13.794 -2.946 21.132 1.00 96.69 111 ARG A C 1
ATOM 832 O O . ARG A 1 111 ? -13.254 -3.943 20.653 1.00 96.69 111 ARG A O 1
ATOM 839 N N . ALA A 1 112 ? -15.081 -2.648 20.962 1.00 98.06 112 ALA A N 1
ATOM 840 C CA . ALA A 1 112 ? -15.941 -3.389 20.048 1.00 98.06 112 ALA A CA 1
ATOM 841 C C . ALA A 1 112 ? -15.459 -3.171 18.611 1.00 98.06 112 ALA A C 1
ATOM 843 O O . ALA A 1 112 ? -15.255 -2.030 18.191 1.00 98.06 112 ALA A O 1
ATOM 844 N N . ALA A 1 113 ? -15.278 -4.263 17.879 1.00 97.62 113 ALA A N 1
ATOM 845 C CA . ALA A 1 113 ? -14.713 -4.241 16.542 1.00 97.62 113 ALA A CA 1
ATOM 846 C C . ALA A 1 113 ? -15.461 -5.201 15.609 1.00 97.62 113 ALA A C 1
ATOM 848 O O . ALA A 1 113 ? -16.215 -6.065 16.065 1.00 97.62 113 ALA A O 1
ATOM 849 N N . LYS A 1 114 ? -15.239 -5.049 14.306 1.00 96.19 114 LYS A N 1
ATOM 850 C CA . LYS A 1 114 ? -15.717 -5.958 13.262 1.00 96.19 114 LYS A CA 1
ATOM 851 C C . LYS A 1 114 ? -14.544 -6.430 12.424 1.00 96.19 114 LYS A C 1
ATOM 853 O O . LYS A 1 114 ? -13.739 -5.600 12.018 1.00 96.19 114 LYS A O 1
ATOM 858 N N . GLN A 1 115 ? -14.447 -7.729 12.185 1.00 95.81 115 GLN A N 1
ATOM 859 C CA . GLN A 1 115 ? -13.480 -8.290 11.250 1.00 95.81 115 GLN A CA 1
ATOM 860 C C . GLN A 1 115 ? -14.127 -8.452 9.877 1.00 95.81 115 GLN A C 1
ATOM 862 O O . GLN A 1 115 ? -15.252 -8.943 9.789 1.00 95.81 115 GLN A O 1
ATOM 867 N N . LEU A 1 116 ? -13.395 -8.051 8.845 1.00 94.12 116 LEU A N 1
ATOM 868 C CA . LEU A 1 116 ? -13.714 -8.249 7.443 1.00 94.12 116 LEU A CA 1
ATOM 869 C C . LEU A 1 116 ? -12.589 -9.044 6.791 1.00 94.12 116 LEU A C 1
ATOM 871 O O . LEU A 1 116 ? -11.428 -8.644 6.886 1.00 94.12 116 LEU A O 1
ATOM 875 N N . ASP A 1 117 ? -12.950 -10.106 6.085 1.00 95.00 117 ASP A N 1
ATOM 876 C CA . ASP A 1 117 ? -12.025 -10.874 5.263 1.00 95.00 117 ASP A CA 1
ATOM 877 C C . ASP A 1 117 ? -12.375 -10.654 3.784 1.00 95.00 117 ASP A C 1
ATOM 879 O O . ASP A 1 117 ? -13.546 -10.706 3.398 1.00 95.00 117 ASP A O 1
ATOM 883 N N . VAL A 1 118 ? -11.357 -10.389 2.968 1.00 94.31 118 VAL A N 1
ATOM 884 C CA . VAL A 1 118 ? -11.464 -10.127 1.529 1.00 94.31 118 VAL A CA 1
ATOM 885 C C . VAL A 1 118 ? -10.705 -11.209 0.777 1.00 94.31 118 VAL A C 1
ATOM 887 O O . VAL A 1 118 ? -9.509 -11.408 1.013 1.00 94.31 118 VAL A O 1
ATOM 890 N N . TYR A 1 119 ? -11.395 -11.884 -0.133 1.00 95.06 119 TYR A N 1
ATOM 891 C CA . TYR A 1 119 ? -10.881 -13.000 -0.917 1.00 95.06 119 TYR A CA 1
ATOM 892 C C . TYR A 1 119 ? -10.721 -12.623 -2.389 1.00 95.06 119 TYR A C 1
ATOM 894 O O . TYR A 1 119 ? -11.487 -11.823 -2.918 1.00 95.06 119 TYR A O 1
ATOM 902 N N . GLU A 1 120 ? -9.747 -13.235 -3.056 1.00 94.25 120 GLU A N 1
ATOM 903 C CA . GLU A 1 120 ? -9.654 -13.313 -4.516 1.00 94.25 120 GLU A CA 1
ATOM 904 C C . GLU A 1 120 ? -9.784 -14.792 -4.903 1.00 94.25 120 GLU A C 1
ATOM 906 O O . GLU A 1 120 ? -8.861 -15.590 -4.721 1.00 94.25 120 GLU A O 1
ATOM 911 N N . GLY A 1 121 ? -10.971 -15.193 -5.365 1.00 93.25 121 GLY A N 1
ATOM 912 C CA . GLY A 1 121 ? -11.307 -16.613 -5.492 1.00 93.25 121 GLY A CA 1
ATOM 913 C C . GLY A 1 121 ? -11.239 -17.329 -4.136 1.00 93.25 121 GLY A C 1
ATOM 914 O O . GLY A 1 121 ? -11.914 -16.933 -3.193 1.00 93.25 121 GLY A O 1
ATOM 915 N N . ASP A 1 122 ? -10.415 -18.376 -4.033 1.00 93.50 122 ASP A N 1
ATOM 916 C CA . ASP A 1 122 ? -10.237 -19.153 -2.793 1.00 93.50 122 ASP A CA 1
ATOM 917 C C . ASP A 1 122 ? -9.105 -18.614 -1.889 1.00 93.50 122 ASP A C 1
ATOM 919 O O . ASP A 1 122 ? -8.845 -19.167 -0.817 1.00 93.50 122 ASP A O 1
ATOM 923 N N . VAL A 1 123 ? -8.409 -17.553 -2.310 1.00 95.25 123 VAL A N 1
ATOM 924 C CA . VAL A 1 123 ? -7.264 -16.984 -1.587 1.00 95.25 123 VAL A CA 1
ATOM 925 C C . VAL A 1 123 ? -7.743 -15.844 -0.697 1.00 95.25 123 VAL A C 1
ATOM 927 O O . VAL A 1 123 ? -8.264 -14.847 -1.191 1.00 95.25 123 VAL A O 1
ATOM 930 N N . LEU A 1 124 ? -7.532 -15.954 0.617 1.00 95.56 124 LEU A N 1
ATOM 931 C CA . LEU A 1 124 ? -7.671 -14.809 1.518 1.00 95.56 124 LEU A CA 1
ATOM 932 C C . LEU A 1 124 ? -6.584 -13.800 1.153 1.00 95.56 124 LEU A C 1
ATOM 934 O O . LEU A 1 124 ? -5.413 -14.142 1.230 1.00 95.56 124 LEU A O 1
ATOM 938 N N . ARG A 1 125 ? -6.950 -12.576 0.770 1.00 95.12 125 ARG A N 1
ATOM 939 C CA . ARG A 1 125 ? -5.994 -11.521 0.402 1.00 95.12 125 ARG A CA 1
ATOM 940 C C . ARG A 1 125 ? -5.752 -10.549 1.528 1.00 95.12 125 ARG A C 1
ATOM 942 O O . ARG A 1 125 ? -4.610 -10.160 1.773 1.00 95.12 125 ARG A O 1
ATOM 949 N N . VAL A 1 126 ? -6.825 -10.158 2.207 1.00 95.31 126 VAL A N 1
ATOM 950 C CA . VAL A 1 126 ? -6.773 -9.146 3.253 1.00 95.31 126 VAL A CA 1
ATOM 951 C C . VAL A 1 126 ? -7.723 -9.515 4.386 1.00 95.31 126 VAL A C 1
ATOM 953 O O . VAL A 1 126 ? -8.874 -9.858 4.140 1.00 95.31 126 VAL A O 1
ATOM 956 N N . SER A 1 127 ? -7.262 -9.394 5.629 1.00 95.75 127 SER A N 1
ATOM 957 C CA . SER A 1 127 ? -8.118 -9.398 6.818 1.00 95.75 127 SER A CA 1
ATOM 958 C C . SER A 1 127 ? -7.959 -8.080 7.568 1.00 95.75 127 SER A C 1
ATOM 960 O O . SER A 1 127 ? -6.841 -7.674 7.903 1.00 95.75 127 SER A O 1
ATOM 962 N N . ILE A 1 128 ? -9.062 -7.372 7.812 1.00 95.81 128 ILE A N 1
ATOM 963 C CA . ILE A 1 128 ? -9.068 -6.069 8.489 1.00 95.81 128 ILE A CA 1
ATOM 964 C C . ILE A 1 128 ? -9.991 -6.127 9.697 1.00 95.81 128 ILE A C 1
ATOM 966 O O . ILE A 1 128 ? -11.136 -6.558 9.597 1.00 95.81 128 ILE A O 1
ATOM 970 N N . ILE A 1 129 ? -9.522 -5.620 10.837 1.00 96.19 129 ILE A N 1
ATOM 971 C CA . ILE A 1 129 ? -10.376 -5.384 12.005 1.00 96.19 129 ILE A CA 1
ATOM 972 C C . ILE A 1 129 ? -10.655 -3.888 12.107 1.00 96.19 129 ILE A C 1
ATOM 974 O O . ILE A 1 129 ? -9.732 -3.102 12.309 1.00 96.19 129 ILE A O 1
ATOM 978 N N . PHE A 1 130 ? -11.924 -3.500 12.028 1.00 95.62 130 PHE A N 1
ATOM 979 C CA . PHE A 1 130 ? -12.393 -2.122 12.145 1.00 95.62 130 PHE A CA 1
ATOM 980 C C . PHE A 1 130 ? -12.975 -1.836 13.532 1.00 95.62 130 PHE A C 1
ATOM 982 O O . PHE A 1 130 ? -13.730 -2.638 14.082 1.00 95.62 130 PHE A O 1
ATOM 989 N N . ASP A 1 131 ? -12.673 -0.667 14.091 1.00 96.38 131 ASP A N 1
ATOM 990 C CA . ASP A 1 131 ? -13.337 -0.145 15.288 1.00 96.38 131 ASP A CA 1
ATOM 991 C C . ASP A 1 131 ? -14.796 0.221 14.980 1.00 96.38 131 ASP A C 1
ATOM 993 O O . ASP A 1 131 ? -15.054 1.008 14.074 1.00 96.38 131 ASP A O 1
ATOM 997 N N . VAL A 1 132 ? -15.761 -0.281 15.757 1.00 95.94 132 VAL A N 1
ATOM 998 C CA . VAL A 1 132 ? -17.195 -0.024 15.497 1.00 95.94 132 VAL A CA 1
ATOM 999 C C . VAL A 1 132 ? -17.572 1.449 15.676 1.00 95.94 132 VAL A C 1
ATOM 1001 O O . VAL A 1 132 ? -18.479 1.939 15.012 1.00 95.94 132 VAL A O 1
ATOM 1004 N N . GLU A 1 133 ? -16.917 2.157 16.598 1.00 95.25 133 GLU A N 1
ATOM 1005 C CA . GLU A 1 133 ? -17.273 3.542 16.930 1.00 95.25 133 GLU A CA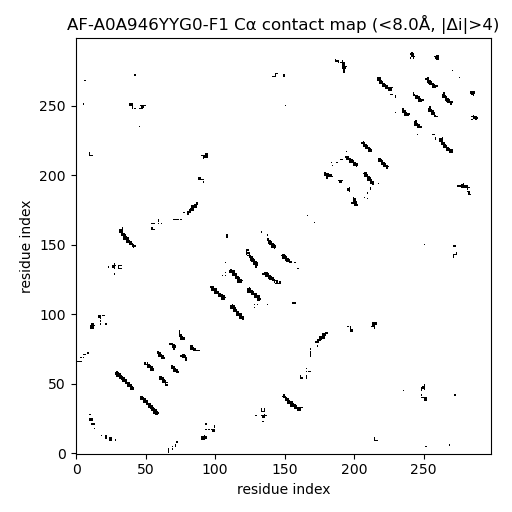 1
ATOM 1006 C C . GLU A 1 133 ? -16.737 4.537 15.894 1.00 95.25 133 GLU A C 1
ATOM 1008 O O . GLU A 1 133 ? -17.444 5.463 15.505 1.00 95.25 133 GLU A O 1
ATOM 1013 N N . THR A 1 134 ? -15.486 4.361 15.469 1.00 93.62 134 THR A N 1
ATOM 1014 C CA . THR A 1 134 ? -14.788 5.306 14.582 1.00 93.62 134 THR A CA 1
ATOM 1015 C C . THR A 1 134 ? -14.692 4.844 13.133 1.00 93.62 134 THR A C 1
ATOM 1017 O O . THR A 1 134 ? -14.414 5.667 12.265 1.00 93.62 134 THR A O 1
ATOM 1020 N N . GLY A 1 135 ? -14.869 3.547 12.870 1.00 92.44 135 GLY A N 1
ATOM 1021 C CA . GLY A 1 135 ? -14.592 2.920 11.579 1.00 92.44 135 GLY A CA 1
ATOM 1022 C C . GLY A 1 135 ? -13.102 2.790 11.247 1.00 92.44 135 GLY A C 1
ATOM 1023 O O . GLY A 1 135 ? -12.765 2.373 10.147 1.00 92.44 135 GLY A O 1
ATOM 1024 N N . ALA A 1 136 ? -12.190 3.138 12.162 1.00 93.31 136 ALA A N 1
ATOM 1025 C CA . ALA A 1 136 ? -10.754 3.047 11.915 1.00 93.31 136 ALA A CA 1
ATOM 1026 C C . ALA A 1 136 ? -10.288 1.589 11.780 1.00 93.31 136 ALA A C 1
ATOM 1028 O O . ALA A 1 136 ? -10.685 0.735 12.575 1.00 93.31 136 ALA A O 1
ATOM 1029 N N . ALA A 1 137 ? -9.380 1.322 10.838 1.00 93.25 137 ALA A N 1
ATOM 1030 C CA . ALA A 1 137 ? -8.681 0.043 10.761 1.00 93.25 137 ALA A CA 1
ATOM 1031 C C . ALA A 1 137 ? -7.705 -0.096 11.946 1.00 93.25 137 ALA A C 1
ATOM 1033 O O . ALA A 1 137 ? -6.754 0.673 12.105 1.00 93.25 137 ALA A O 1
ATOM 1034 N N . LEU A 1 138 ? -7.964 -1.076 12.808 1.00 95.25 138 LEU A N 1
ATOM 1035 C CA . LEU A 1 138 ? -7.163 -1.409 13.987 1.00 95.25 138 LEU A CA 1
ATOM 1036 C C . LEU A 1 138 ? -6.077 -2.435 13.662 1.00 95.25 138 LEU A C 1
ATOM 1038 O O . LEU A 1 138 ? -4.980 -2.373 14.228 1.00 95.25 138 LEU A O 1
ATOM 1042 N N . THR A 1 139 ? -6.381 -3.359 12.752 1.00 95.62 139 THR A N 1
ATOM 1043 C CA . THR A 1 139 ? -5.419 -4.306 12.188 1.00 95.62 139 THR A CA 1
ATOM 1044 C C . THR A 1 139 ? -5.641 -4.473 10.697 1.00 95.62 139 THR A C 1
ATOM 1046 O O . THR A 1 139 ? -6.774 -4.386 10.231 1.00 95.62 139 THR A O 1
ATOM 1049 N N . THR A 1 140 ? -4.569 -4.777 9.978 1.00 95.38 140 THR A N 1
ATOM 1050 C CA . THR A 1 140 ? -4.605 -5.207 8.580 1.00 95.38 140 THR A CA 1
ATOM 1051 C C . THR A 1 140 ? -3.592 -6.326 8.409 1.00 95.38 140 THR A C 1
ATOM 1053 O O . THR A 1 140 ? -2.420 -6.146 8.736 1.00 95.38 140 THR A O 1
ATOM 1056 N N . GLU A 1 141 ? -4.035 -7.468 7.913 1.00 96.19 141 GLU A N 1
ATOM 1057 C CA . GLU A 1 141 ? -3.191 -8.590 7.516 1.00 96.19 141 GLU A CA 1
ATOM 1058 C C . GLU A 1 141 ? -3.348 -8.791 6.010 1.00 96.19 141 GLU A C 1
ATOM 1060 O O . GLU A 1 141 ? -4.468 -8.802 5.509 1.00 96.19 141 GLU A O 1
ATOM 1065 N N . VAL A 1 142 ? -2.232 -8.913 5.299 1.00 96.38 142 VAL A N 1
ATOM 1066 C CA . VAL A 1 142 ? -2.156 -9.147 3.855 1.00 96.38 142 VAL A CA 1
ATOM 1067 C C . VAL A 1 142 ? -1.470 -10.483 3.629 1.00 96.38 142 VAL A C 1
ATOM 1069 O O . VAL A 1 142 ? -0.441 -10.762 4.256 1.00 96.38 142 VAL A O 1
ATOM 1072 N N . PHE A 1 143 ? -2.016 -11.277 2.719 1.00 96.31 143 PHE A N 1
ATOM 1073 C CA . PHE A 1 143 ? -1.598 -12.651 2.471 1.00 96.31 143 PHE A CA 1
ATOM 1074 C C . PHE A 1 143 ? -1.193 -12.859 1.005 1.00 96.31 143 PHE A C 1
ATOM 1076 O O . PHE A 1 143 ? -1.729 -12.206 0.103 1.00 96.31 143 PHE A O 1
ATOM 1083 N N . SER A 1 144 ? -0.236 -13.760 0.778 1.00 95.31 144 SER A N 1
ATOM 1084 C CA . SER A 1 144 ? 0.111 -14.262 -0.557 1.00 95.31 144 SER A CA 1
ATOM 1085 C C . SER A 1 144 ? -0.857 -15.358 -1.018 1.00 95.31 144 SER A C 1
ATOM 1087 O O . SER A 1 144 ? -1.711 -15.820 -0.258 1.00 95.31 144 SER A O 1
ATOM 1089 N N . ASP A 1 145 ? -0.705 -15.795 -2.264 1.00 95.44 145 ASP A N 1
ATOM 1090 C CA . ASP A 1 145 ? -1.425 -16.927 -2.862 1.00 95.44 145 ASP A CA 1
ATOM 1091 C C . ASP A 1 145 ? -1.245 -18.258 -2.112 1.00 95.44 145 ASP A C 1
ATOM 1093 O O . ASP A 1 145 ? -2.194 -19.034 -1.993 1.00 95.44 145 ASP A O 1
ATOM 1097 N N . ASP A 1 146 ? -0.066 -18.492 -1.535 1.00 94.19 146 ASP A N 1
ATOM 1098 C CA . ASP A 1 146 ? 0.218 -19.657 -0.684 1.00 94.19 146 ASP A CA 1
ATOM 1099 C C . ASP A 1 146 ? -0.450 -19.584 0.711 1.00 94.19 146 ASP A C 1
ATOM 1101 O O . ASP A 1 146 ? -0.388 -20.538 1.494 1.00 94.19 146 ASP A O 1
ATOM 1105 N N . GLY A 1 147 ? -1.113 -18.468 1.038 1.00 93.44 147 GLY A N 1
ATOM 1106 C CA . GLY A 1 147 ? -1.756 -18.225 2.333 1.00 93.44 147 GLY A CA 1
ATOM 1107 C C . GLY A 1 147 ? -0.794 -17.771 3.436 1.00 93.44 147 GLY A C 1
ATOM 1108 O O . GLY A 1 147 ? -1.200 -17.646 4.597 1.00 93.44 147 GLY A O 1
ATOM 1109 N N . ASP A 1 148 ? 0.465 -17.504 3.091 1.00 94.31 148 ASP A N 1
ATOM 1110 C CA . ASP A 1 148 ? 1.442 -16.933 4.010 1.00 94.31 148 ASP A CA 1
ATOM 1111 C C . ASP A 1 148 ? 1.146 -15.451 4.256 1.00 94.31 148 ASP A C 1
ATOM 1113 O O . ASP A 1 148 ? 0.723 -14.707 3.369 1.00 94.31 148 ASP A O 1
ATOM 1117 N N . ARG A 1 149 ? 1.384 -14.992 5.488 1.00 94.62 149 ARG A N 1
ATOM 1118 C CA . ARG A 1 149 ? 1.241 -13.572 5.826 1.00 94.62 149 ARG A CA 1
ATOM 1119 C C . ARG A 1 149 ? 2.415 -12.800 5.258 1.00 94.62 149 ARG A C 1
ATOM 1121 O O . ARG A 1 149 ? 3.533 -12.918 5.745 1.00 94.62 149 ARG A O 1
ATOM 1128 N N . PHE A 1 150 ? 2.129 -11.954 4.285 1.00 95.12 150 PHE A N 1
ATOM 1129 C CA . PHE A 1 150 ? 3.112 -11.062 3.696 1.00 95.12 150 PHE A CA 1
ATOM 1130 C C . PHE A 1 150 ? 3.306 -9.797 4.538 1.00 95.12 150 PHE A C 1
ATOM 1132 O O . PHE A 1 150 ? 4.431 -9.372 4.798 1.00 95.12 150 PHE A O 1
ATOM 1139 N N . ARG A 1 151 ? 2.211 -9.179 4.994 1.00 95.25 151 ARG A N 1
ATOM 1140 C CA . ARG A 1 151 ? 2.273 -7.943 5.781 1.00 95.25 151 ARG A CA 1
ATOM 1141 C C . ARG A 1 151 ? 1.236 -7.936 6.879 1.00 95.25 151 ARG A C 1
ATOM 1143 O O . ARG A 1 151 ? 0.104 -8.357 6.693 1.00 95.25 151 ARG A O 1
ATOM 1150 N N . THR A 1 152 ? 1.617 -7.438 8.044 1.00 95.38 152 THR A N 1
ATOM 1151 C CA . THR A 1 152 ? 0.719 -7.270 9.181 1.00 95.38 152 THR A CA 1
ATOM 1152 C C . THR A 1 152 ? 0.947 -5.907 9.809 1.00 95.38 152 THR A C 1
ATOM 1154 O O . THR A 1 152 ? 2.063 -5.563 10.192 1.00 95.38 152 THR A O 1
ATOM 1157 N N . ALA A 1 153 ? -0.122 -5.137 9.946 1.00 94.75 153 ALA A N 1
ATOM 1158 C CA . ALA A 1 153 ? -0.144 -3.854 10.618 1.00 94.75 153 ALA A CA 1
ATOM 1159 C C . ALA A 1 153 ? -1.108 -3.934 11.803 1.00 94.75 153 ALA A C 1
ATOM 1161 O O . ALA A 1 153 ? -2.262 -4.320 11.638 1.00 94.75 153 ALA A O 1
ATOM 1162 N N . TYR A 1 154 ? -0.657 -3.571 13.001 1.00 94.38 154 TYR A N 1
ATOM 1163 C CA . TYR A 1 154 ? -1.473 -3.658 14.211 1.00 94.38 154 TYR A CA 1
ATOM 1164 C C . TYR A 1 154 ? -1.301 -2.448 15.120 1.00 94.38 154 TYR A C 1
ATOM 1166 O O . TYR A 1 154 ? -0.186 -2.000 15.405 1.00 94.38 154 TYR A O 1
ATOM 1174 N N . MET A 1 155 ? -2.421 -1.922 15.611 1.00 96.50 155 MET A N 1
ATOM 1175 C CA . MET A 1 155 ? -2.420 -0.862 16.612 1.00 96.50 155 MET A CA 1
ATOM 1176 C C . MET A 1 155 ? -1.964 -1.416 17.967 1.00 96.50 155 MET A C 1
ATOM 1178 O O . MET A 1 155 ? -2.642 -2.206 18.611 1.00 96.50 155 MET A O 1
ATOM 1182 N N . MET A 1 156 ? -0.816 -0.957 18.454 1.00 96.75 156 MET A N 1
ATOM 1183 C CA . MET A 1 156 ? -0.357 -1.211 19.824 1.00 96.75 156 MET A CA 1
ATOM 1184 C C . MET A 1 156 ? -1.066 -0.318 20.848 1.00 96.75 156 MET A C 1
ATOM 1186 O O . MET A 1 156 ? -1.160 -0.662 22.025 1.00 96.75 156 MET A O 1
ATOM 1190 N N . SER A 1 157 ? -1.523 0.856 20.416 1.00 96.75 157 SER A N 1
ATOM 1191 C CA . SER A 1 157 ? -2.364 1.757 21.198 1.00 96.75 157 SER A CA 1
ATOM 1192 C C . SER A 1 157 ? -3.311 2.512 20.274 1.00 96.75 157 SER A C 1
ATOM 1194 O O . SER A 1 157 ? -2.964 2.796 19.129 1.00 96.75 157 SER A O 1
ATOM 1196 N N . PHE A 1 158 ? -4.495 2.852 20.782 1.00 96.25 158 PHE A N 1
ATOM 1197 C CA . PHE A 1 158 ? -5.533 3.529 20.013 1.00 96.25 158 PHE A CA 1
ATOM 1198 C C . PHE A 1 158 ? -6.307 4.516 20.888 1.00 96.25 158 PHE A C 1
ATOM 1200 O O . PHE A 1 158 ? -6.674 4.212 22.025 1.00 96.25 158 PHE A O 1
ATOM 1207 N N . SER A 1 159 ? -6.569 5.693 20.338 1.00 95.19 159 SER A N 1
ATOM 1208 C CA . SER A 1 159 ? -7.405 6.740 20.907 1.00 95.19 159 SER A CA 1
ATOM 1209 C C . SER A 1 159 ? -8.322 7.271 19.804 1.00 95.19 159 SER A C 1
ATOM 1211 O O . SER A 1 159 ? -7.801 7.752 18.798 1.00 95.19 159 SER A O 1
ATOM 1213 N N . PRO A 1 160 ? -9.657 7.297 19.988 1.00 93.12 160 PRO A N 1
ATOM 1214 C CA . PRO A 1 160 ? -10.611 7.860 19.020 1.00 93.12 160 PRO A CA 1
ATOM 1215 C C . PRO A 1 160 ? -10.598 9.403 19.020 1.00 93.12 160 PRO A C 1
ATOM 1217 O O . PRO A 1 160 ? -11.616 10.064 18.848 1.00 93.12 160 PRO A O 1
ATOM 1220 N N . ARG A 1 161 ? -9.454 9.996 19.362 1.00 87.69 161 ARG A N 1
ATOM 1221 C CA . ARG A 1 161 ? -9.222 11.435 19.466 1.00 87.69 161 ARG A CA 1
ATOM 1222 C C . ARG A 1 161 ? -7.842 11.727 18.922 1.00 87.69 161 ARG A C 1
ATOM 1224 O O . ARG A 1 161 ? -6.899 10.995 19.242 1.00 87.69 161 ARG A O 1
ATOM 1231 N N . ILE A 1 162 ? -7.710 12.825 18.193 1.00 81.19 162 ILE A N 1
ATOM 1232 C CA . ILE A 1 162 ? -6.409 13.364 17.798 1.00 81.19 162 ILE A CA 1
ATOM 1233 C C . ILE A 1 162 ? -5.754 14.098 18.971 1.00 81.19 162 ILE A C 1
ATOM 1235 O O . ILE A 1 162 ? -6.400 14.834 19.719 1.00 81.19 162 ILE A O 1
ATOM 1239 N N . SER A 1 163 ? -4.454 13.867 19.147 1.00 70.94 163 SER A N 1
ATOM 1240 C CA . SER A 1 163 ? -3.681 14.497 20.224 1.00 70.94 163 SER A CA 1
ATOM 1241 C C . SER A 1 163 ? -3.236 15.912 19.846 1.00 70.94 163 SER A C 1
ATOM 1243 O O . SER A 1 163 ? -3.054 16.761 20.717 1.00 70.94 163 SER A O 1
ATOM 1245 N N . LEU A 1 164 ? -3.078 16.174 18.546 1.00 69.00 164 LEU A N 1
ATOM 1246 C CA . LEU A 1 164 ? -2.728 17.473 17.982 1.00 69.00 164 LEU A CA 1
ATOM 1247 C C . LEU A 1 164 ? -3.695 17.796 16.835 1.00 69.00 164 LEU A C 1
ATOM 1249 O O . LEU A 1 164 ? -4.023 16.898 16.060 1.00 69.00 164 LEU A O 1
ATOM 1253 N N . PRO A 1 165 ? -4.149 19.054 16.687 1.00 68.69 165 PRO A N 1
ATOM 1254 C CA . PRO A 1 165 ? -4.899 19.443 15.504 1.00 68.69 165 PRO A CA 1
ATOM 1255 C C . PRO A 1 165 ? -4.004 19.250 14.280 1.00 68.69 165 PRO A C 1
ATOM 1257 O O . PRO A 1 165 ? -2.975 19.919 14.151 1.00 68.69 165 PRO A O 1
ATOM 1260 N N . LEU A 1 166 ? -4.391 18.333 13.392 1.00 67.75 166 LEU A N 1
ATOM 1261 C CA . LEU A 1 166 ? -3.675 18.132 12.143 1.00 67.75 166 LEU A CA 1
ATOM 1262 C C . LEU A 1 166 ? -3.775 19.418 11.313 1.00 67.75 166 LEU A C 1
ATOM 1264 O O . LEU A 1 166 ? -4.884 19.912 11.068 1.00 67.75 166 LEU A O 1
ATOM 1268 N N . PRO A 1 167 ? -2.647 20.008 10.885 1.00 64.06 167 PRO A N 1
ATOM 1269 C CA . PRO A 1 167 ? -2.700 21.083 9.917 1.00 64.06 167 PRO A CA 1
ATOM 1270 C C . PRO A 1 167 ? -3.387 20.557 8.657 1.00 64.06 167 PRO A C 1
ATOM 1272 O O . PRO A 1 167 ? -3.096 19.465 8.172 1.00 64.06 167 PRO A O 1
ATOM 1275 N N . LEU A 1 168 ? -4.298 21.354 8.097 1.00 61.91 168 LEU A N 1
ATOM 1276 C CA . LEU A 1 168 ? -4.762 21.100 6.737 1.00 61.91 168 LEU A CA 1
ATOM 1277 C C . LEU A 1 168 ? -3.517 21.046 5.849 1.00 61.91 168 LEU A C 1
ATOM 1279 O O . LEU A 1 168 ? -2.725 21.984 5.888 1.00 61.91 168 LEU A O 1
ATOM 1283 N N . VAL A 1 169 ? -3.358 20.002 5.034 1.00 56.19 169 VAL A N 1
ATOM 1284 C CA . VAL A 1 169 ? -2.178 19.859 4.158 1.00 56.19 169 VAL A CA 1
ATOM 1285 C C . VAL A 1 169 ? -2.000 21.088 3.249 1.00 56.19 169 VAL A C 1
ATOM 1287 O O . VAL A 1 169 ? -0.887 21.485 2.935 1.00 56.19 169 VAL A O 1
ATOM 1290 N N . GLY A 1 170 ? -3.091 21.790 2.913 1.00 51.56 170 GLY A N 1
ATOM 1291 C CA . GLY A 1 170 ? -3.056 23.068 2.185 1.00 51.56 170 GLY A CA 1
ATOM 1292 C C . GLY A 1 170 ? -2.594 24.301 2.975 1.00 51.56 170 GLY A C 1
ATOM 1293 O O . GLY A 1 170 ? -2.422 25.360 2.383 1.00 51.56 170 GLY A O 1
ATOM 1294 N N . LYS A 1 171 ? -2.421 24.191 4.294 1.00 55.81 171 LYS A N 1
ATOM 1295 C CA . LYS A 1 171 ? -1.864 25.225 5.182 1.00 55.81 171 LYS A CA 1
ATOM 1296 C C . LYS A 1 171 ? -0.441 24.902 5.640 1.00 55.81 171 LYS A C 1
ATOM 1298 O O . LYS A 1 171 ? 0.151 25.719 6.344 1.00 55.81 171 LYS A O 1
ATOM 1303 N N . LEU A 1 172 ? 0.082 23.728 5.288 1.00 60.75 172 LEU A N 1
ATOM 1304 C CA . LEU A 1 172 ? 1.477 23.403 5.541 1.00 60.75 172 LEU A CA 1
ATOM 1305 C C . LEU A 1 172 ? 2.350 24.328 4.686 1.00 60.75 172 LEU A C 1
ATOM 1307 O O . LEU A 1 172 ? 2.124 24.473 3.486 1.00 60.75 172 LEU A O 1
ATOM 1311 N N . GLN A 1 173 ? 3.303 25.003 5.328 1.00 56.91 173 GLN A N 1
ATOM 1312 C CA . GLN A 1 173 ? 4.319 25.784 4.631 1.00 56.91 173 GLN A CA 1
ATOM 1313 C C . GLN A 1 173 ? 5.364 24.809 4.081 1.00 56.91 173 GLN A C 1
ATOM 1315 O O . GLN A 1 173 ? 5.942 24.042 4.848 1.00 56.91 173 GLN A O 1
ATOM 1320 N N . GLY A 1 174 ? 5.568 24.828 2.769 1.00 63.06 174 GLY A N 1
ATOM 1321 C CA . GLY A 1 174 ? 6.516 23.975 2.059 1.00 63.06 174 GLY A CA 1
ATOM 1322 C C . GLY A 1 174 ? 6.456 24.260 0.563 1.00 63.06 174 GLY A C 1
ATOM 1323 O O . GLY A 1 174 ? 5.430 24.736 0.063 1.00 63.06 174 GLY A O 1
ATOM 1324 N N . GLU A 1 175 ? 7.561 24.010 -0.130 1.00 70.06 175 GLU A N 1
ATOM 1325 C CA . GLU A 1 175 ? 7.570 23.965 -1.591 1.00 70.06 175 GLU A CA 1
ATOM 1326 C C . GLU A 1 175 ? 7.029 22.599 -2.022 1.00 70.06 175 GLU A C 1
ATOM 1328 O O . GLU A 1 175 ? 7.330 21.577 -1.401 1.00 70.06 175 GLU A O 1
ATOM 1333 N N . PHE A 1 176 ? 6.148 22.605 -3.023 1.00 72.88 176 PHE A N 1
ATOM 1334 C CA . PHE A 1 176 ? 5.561 21.389 -3.567 1.00 72.88 176 PHE A CA 1
ATOM 1335 C C . PHE A 1 176 ? 5.978 21.242 -5.019 1.00 72.88 176 PHE A C 1
ATOM 1337 O O . PHE A 1 176 ? 5.623 22.095 -5.837 1.00 72.88 176 PHE A O 1
ATOM 1344 N N . ASP A 1 177 ? 6.620 20.126 -5.334 1.00 75.56 177 ASP A N 1
ATOM 1345 C CA . ASP A 1 177 ? 6.766 19.683 -6.710 1.00 75.56 177 ASP A CA 1
ATOM 1346 C C . ASP A 1 177 ? 5.403 19.191 -7.188 1.00 75.56 177 ASP A C 1
ATOM 1348 O O . ASP A 1 177 ? 4.796 18.281 -6.606 1.00 75.56 177 ASP A O 1
ATOM 1352 N N . VAL A 1 178 ? 4.869 19.859 -8.209 1.00 74.62 178 VAL A N 1
ATOM 1353 C CA . VAL A 1 178 ? 3.538 19.559 -8.732 1.00 74.62 178 VAL A CA 1
ATOM 1354 C C . VAL A 1 178 ? 3.665 18.609 -9.910 1.00 74.62 178 VAL A C 1
ATOM 1356 O O . VAL A 1 178 ? 4.100 19.004 -10.989 1.00 74.62 178 VAL A O 1
ATOM 1359 N N . LEU A 1 179 ? 3.202 17.376 -9.724 1.00 74.56 179 LEU A N 1
ATOM 1360 C CA . LEU A 1 179 ? 3.088 16.402 -10.798 1.00 74.56 179 LEU A CA 1
ATOM 1361 C C . LEU A 1 179 ? 1.857 16.720 -11.650 1.00 74.56 179 LEU A C 1
ATOM 1363 O O . LEU A 1 179 ? 0.721 16.806 -11.155 1.00 74.56 179 LEU A O 1
ATOM 1367 N N . LEU A 1 180 ? 2.097 16.919 -12.945 1.00 74.62 180 LEU A N 1
ATOM 1368 C CA . LEU A 1 180 ? 1.064 17.172 -13.940 1.00 74.62 180 LEU A CA 1
ATOM 1369 C C . LEU A 1 180 ? 0.741 15.873 -14.687 1.00 74.62 180 LEU A C 1
ATOM 1371 O O . LEU A 1 180 ? 1.671 15.196 -15.127 1.00 74.62 180 LEU A O 1
ATOM 1375 N N . PRO A 1 181 ? -0.550 15.509 -14.821 1.00 78.38 181 PRO A N 1
ATOM 1376 C CA . PRO A 1 181 ? -0.939 14.357 -15.617 1.00 78.38 181 PRO A CA 1
ATOM 1377 C C . PRO A 1 181 ? -0.468 14.510 -17.063 1.00 78.38 181 PRO A C 1
ATOM 1379 O O . PRO A 1 181 ? -0.695 15.553 -17.680 1.00 78.38 181 PRO A O 1
ATOM 1382 N N . GLU A 1 182 ? 0.130 13.457 -17.601 1.00 82.94 182 GLU A N 1
ATOM 1383 C CA . GLU A 1 182 ? 0.681 13.413 -18.954 1.00 82.94 182 GLU A CA 1
ATOM 1384 C C . GLU A 1 182 ? 0.193 12.180 -19.713 1.00 82.94 182 GLU A C 1
ATOM 1386 O O . GLU A 1 182 ? -0.360 11.231 -19.143 1.00 82.94 182 GLU A O 1
ATOM 1391 N N . ALA A 1 183 ? 0.389 12.197 -21.033 1.00 83.06 183 ALA A N 1
ATOM 1392 C CA . ALA A 1 183 ? 0.163 11.000 -21.828 1.00 83.06 183 ALA A CA 1
ATOM 1393 C C . ALA A 1 183 ? 1.111 9.879 -21.357 1.00 83.06 183 ALA A C 1
ATOM 1395 O O . ALA A 1 183 ? 2.283 10.137 -21.077 1.00 83.06 183 ALA A O 1
ATOM 1396 N N . PRO A 1 184 ? 0.628 8.632 -21.277 1.00 80.50 184 PRO A N 1
ATOM 1397 C CA . PRO A 1 184 ? 1.432 7.533 -20.775 1.00 80.50 184 PRO A CA 1
ATOM 1398 C C . PRO A 1 184 ? 2.635 7.261 -21.679 1.00 80.50 184 PRO A C 1
ATOM 1400 O O . PRO A 1 184 ? 2.510 7.194 -22.906 1.00 80.50 184 PRO A O 1
ATOM 1403 N N . ASP A 1 185 ? 3.787 7.046 -21.052 1.00 85.12 185 ASP A N 1
ATOM 1404 C CA . ASP A 1 185 ? 4.985 6.546 -21.717 1.00 85.12 185 ASP A CA 1
ATOM 1405 C C . ASP A 1 185 ? 4.698 5.168 -22.355 1.00 85.12 185 ASP A C 1
ATOM 1407 O O . ASP A 1 185 ? 3.931 4.366 -21.820 1.00 85.12 185 ASP A O 1
ATOM 1411 N N . ARG A 1 186 ? 5.340 4.863 -23.491 1.00 89.19 186 ARG A N 1
ATOM 1412 C CA . ARG A 1 186 ? 5.237 3.564 -24.182 1.00 89.19 186 ARG A CA 1
ATOM 1413 C C . ARG A 1 186 ? 5.592 2.370 -23.292 1.00 89.19 186 ARG A C 1
ATOM 1415 O O . ARG A 1 186 ? 5.185 1.254 -23.597 1.00 89.19 186 ARG A O 1
ATOM 1422 N N . TYR A 1 187 ? 6.392 2.599 -22.252 1.00 91.44 187 TYR A N 1
ATOM 1423 C CA . TYR A 1 187 ? 6.825 1.577 -21.299 1.00 91.44 187 TYR A CA 1
ATOM 1424 C C . TYR A 1 187 ? 5.789 1.267 -20.221 1.00 91.44 187 TYR A C 1
ATOM 1426 O O . TYR A 1 187 ? 5.941 0.295 -19.487 1.00 91.44 187 TYR A O 1
ATOM 1434 N N . PHE A 1 188 ? 4.746 2.085 -20.114 1.00 93.69 188 PHE A N 1
ATOM 1435 C CA . PHE A 1 188 ? 3.669 1.881 -19.169 1.00 93.69 188 PHE A CA 1
ATOM 1436 C C . PHE A 1 188 ? 2.476 1.314 -19.943 1.00 93.69 188 PHE A C 1
ATOM 1438 O O . PHE A 1 188 ? 1.885 2.022 -20.763 1.00 93.69 188 PHE A O 1
ATOM 1445 N N . PRO A 1 189 ? 2.118 0.033 -19.763 1.00 94.50 189 PRO A N 1
ATOM 1446 C CA . PRO A 1 189 ? 0.888 -0.507 -20.329 1.00 94.50 189 P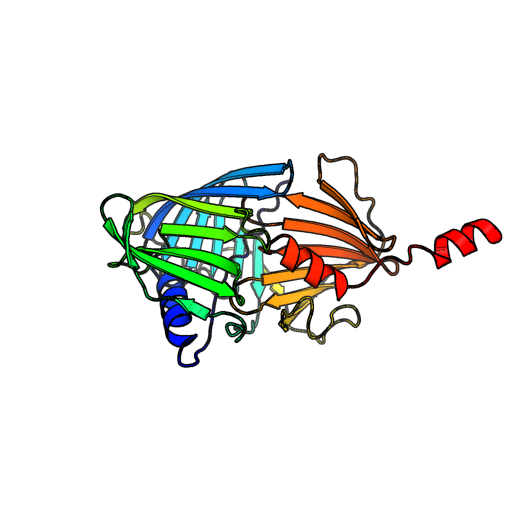RO A CA 1
ATOM 1447 C C . PRO A 1 189 ? -0.347 0.071 -19.621 1.00 94.50 189 PRO A C 1
ATOM 1449 O O . PRO A 1 189 ? -0.261 0.688 -18.562 1.00 94.50 189 PRO A O 1
ATOM 1452 N N . ALA A 1 190 ? -1.525 -0.093 -20.229 1.00 94.12 190 ALA A N 1
ATOM 1453 C CA . ALA A 1 190 ? -2.783 0.312 -19.592 1.00 94.12 190 ALA A CA 1
ATOM 1454 C C . ALA A 1 190 ? -3.123 -0.557 -18.369 1.00 94.12 190 ALA A C 1
ATOM 1456 O O . ALA A 1 190 ? -3.807 -0.089 -17.462 1.00 94.12 190 ALA A O 1
ATOM 1457 N N . THR A 1 191 ? -2.632 -1.797 -18.355 1.00 95.12 191 THR A N 1
ATOM 1458 C CA . THR A 1 191 ? -2.791 -2.760 -17.268 1.00 95.12 191 THR A CA 1
ATOM 1459 C C . THR A 1 191 ? -1.476 -3.488 -17.013 1.00 95.12 191 THR A C 1
ATOM 1461 O O . THR A 1 191 ? -0.755 -3.758 -17.973 1.00 95.12 191 THR A O 1
ATOM 1464 N N . ALA A 1 192 ? -1.186 -3.829 -15.760 1.00 95.50 192 ALA A N 1
ATOM 1465 C CA . ALA A 1 192 ? -0.051 -4.677 -15.393 1.00 95.50 192 ALA A CA 1
ATOM 1466 C C . ALA A 1 192 ? -0.411 -5.560 -14.191 1.00 95.50 192 ALA A C 1
ATOM 1468 O O . ALA A 1 192 ? -0.789 -5.034 -13.150 1.00 95.50 192 ALA A O 1
ATOM 1469 N N . GLY A 1 193 ? -0.337 -6.885 -14.326 1.00 93.56 193 GLY A N 1
ATOM 1470 C CA . GLY A 1 193 ? -0.685 -7.835 -13.262 1.00 93.56 193 GLY A CA 1
ATOM 1471 C C . GLY A 1 193 ? -2.153 -7.765 -12.828 1.00 93.56 193 GLY A C 1
ATOM 1472 O O . GLY A 1 193 ? -2.460 -7.966 -11.658 1.00 93.56 193 GLY A O 1
ATOM 1473 N N . GLY A 1 194 ? -3.055 -7.388 -13.740 1.00 91.75 194 GLY A N 1
ATOM 1474 C CA . GLY A 1 194 ? -4.467 -7.119 -13.430 1.00 91.75 194 GLY A CA 1
ATOM 1475 C C . GLY A 1 194 ? -4.744 -5.720 -12.865 1.00 91.75 194 GLY A C 1
ATOM 1476 O O . GLY A 1 194 ? -5.894 -5.312 -12.801 1.00 91.75 194 GLY A O 1
ATOM 1477 N N . TYR A 1 195 ? -3.717 -4.933 -12.539 1.00 93.56 195 TYR A N 1
ATOM 1478 C CA . TYR A 1 195 ? -3.893 -3.565 -12.059 1.00 93.56 195 TYR A CA 1
ATOM 1479 C C . TYR A 1 195 ? -4.140 -2.601 -13.207 1.00 93.56 195 TYR A C 1
ATOM 1481 O O . TYR A 1 195 ? -3.417 -2.624 -14.206 1.00 93.56 195 TYR A O 1
ATOM 1489 N N . VAL A 1 196 ? -5.098 -1.693 -13.044 1.00 93.31 196 VAL A N 1
ATOM 1490 C CA . VAL A 1 196 ? -5.378 -0.643 -14.025 1.00 93.31 196 VAL A CA 1
ATOM 1491 C C . VAL A 1 196 ? -4.465 0.546 -13.764 1.00 93.31 196 VAL A C 1
ATOM 1493 O O . VAL A 1 196 ? -4.318 1.007 -12.631 1.00 93.31 196 VAL A O 1
ATOM 1496 N N . ARG A 1 197 ? -3.861 1.084 -14.824 1.00 92.31 197 ARG A N 1
ATOM 1497 C CA . ARG A 1 197 ? -3.122 2.340 -14.730 1.00 92.31 197 ARG A CA 1
ATOM 1498 C C . ARG A 1 197 ? -4.095 3.492 -14.501 1.00 92.31 197 ARG A C 1
ATOM 1500 O O . ARG A 1 197 ? -4.776 3.929 -15.429 1.00 92.31 197 ARG A O 1
ATOM 1507 N N . ALA A 1 198 ? -4.117 3.986 -13.274 1.00 87.44 198 ALA A N 1
ATOM 1508 C CA . ALA A 1 198 ? -4.957 5.090 -12.847 1.00 87.44 198 ALA A CA 1
ATOM 1509 C C . ALA A 1 198 ? -4.434 6.426 -13.389 1.00 87.44 198 ALA A C 1
ATOM 1511 O O . ALA A 1 198 ? -5.212 7.198 -13.940 1.00 87.44 198 ALA A O 1
ATOM 1512 N N . ASP A 1 199 ? -3.123 6.677 -13.306 1.00 86.00 199 ASP A N 1
ATOM 1513 C CA . ASP A 1 199 ? -2.537 7.946 -13.746 1.00 86.00 199 ASP A CA 1
ATOM 1514 C C . ASP A 1 199 ? -1.122 7.788 -14.329 1.00 86.00 199 ASP A C 1
ATOM 1516 O O . ASP A 1 199 ? -0.458 6.755 -14.190 1.00 86.00 199 ASP A O 1
ATOM 1520 N N . SER A 1 200 ? -0.647 8.831 -15.010 1.00 88.88 200 SER A N 1
ATOM 1521 C CA . SER A 1 200 ? 0.731 8.954 -15.493 1.00 88.88 200 SER A CA 1
ATOM 1522 C C . SER A 1 200 ? 1.207 10.395 -15.388 1.00 88.88 200 SER A C 1
ATOM 1524 O O . SER A 1 200 ? 0.442 11.321 -15.651 1.00 88.88 200 SER A O 1
ATOM 1526 N N . TYR A 1 201 ? 2.466 10.569 -15.010 1.00 84.62 201 TYR A N 1
ATOM 1527 C CA . TYR A 1 201 ? 3.088 11.856 -14.729 1.00 84.62 201 TYR A CA 1
ATOM 1528 C C . TYR A 1 201 ? 4.496 11.895 -15.317 1.00 84.62 201 TYR A C 1
ATOM 1530 O O . TYR A 1 201 ? 5.137 10.858 -15.498 1.00 84.62 201 TYR A O 1
ATOM 1538 N N . VAL A 1 202 ? 4.993 13.100 -15.577 1.00 81.81 202 VAL A N 1
ATOM 1539 C CA . VAL A 1 202 ? 6.399 13.343 -15.914 1.00 81.81 202 VAL A CA 1
ATOM 1540 C C . VAL A 1 202 ? 6.911 14.447 -14.996 1.00 81.81 202 VAL A C 1
ATOM 1542 O O . VAL A 1 202 ? 6.260 15.484 -14.850 1.00 81.81 202 VAL A O 1
ATOM 1545 N N . ALA A 1 203 ? 8.038 14.197 -14.335 1.00 74.50 203 ALA A N 1
ATOM 1546 C CA . ALA A 1 203 ? 8.721 15.184 -13.506 1.00 74.50 203 ALA A CA 1
ATOM 1547 C C . ALA A 1 203 ? 9.592 16.126 -14.361 1.00 74.50 203 ALA A C 1
ATOM 1549 O O . ALA A 1 203 ? 9.828 15.878 -15.543 1.00 74.50 203 ALA A O 1
ATOM 1550 N N . GLU A 1 204 ? 10.086 17.219 -13.768 1.00 72.50 204 GLU A N 1
ATOM 1551 C CA . GLU A 1 204 ? 10.916 18.205 -14.484 1.00 72.50 204 GLU A CA 1
ATOM 1552 C C . GLU A 1 204 ? 12.227 17.620 -15.036 1.00 72.50 204 GLU A C 1
ATOM 1554 O O . GLU A 1 204 ? 12.768 18.136 -16.012 1.00 72.50 204 GLU A O 1
ATOM 1559 N N . ASP A 1 205 ? 12.727 16.540 -14.434 1.00 76.44 205 ASP A N 1
ATOM 1560 C CA . ASP A 1 205 ? 13.944 15.829 -14.836 1.00 76.44 205 ASP A CA 1
ATOM 1561 C C . ASP A 1 205 ? 13.698 14.732 -15.889 1.00 76.44 205 ASP A C 1
ATOM 1563 O O . ASP A 1 205 ? 14.554 13.876 -16.100 1.00 76.44 205 ASP A O 1
ATOM 1567 N N . GLU A 1 206 ? 12.534 14.758 -16.547 1.00 78.00 206 GLU A N 1
ATOM 1568 C CA . GLU A 1 206 ? 12.071 13.764 -17.526 1.00 78.00 206 GLU A CA 1
ATOM 1569 C C . GLU A 1 206 ? 11.828 12.358 -16.944 1.00 78.00 206 GLU A C 1
ATOM 1571 O O . GLU A 1 206 ? 11.527 11.422 -17.695 1.00 78.00 206 GLU A O 1
ATOM 1576 N N . THR A 1 207 ? 11.862 12.197 -15.613 1.00 82.75 207 THR A N 1
ATOM 1577 C CA . THR A 1 207 ? 11.428 10.955 -14.963 1.00 82.75 207 THR A CA 1
ATOM 1578 C C . THR A 1 207 ? 9.948 10.735 -15.245 1.00 82.75 207 THR A C 1
ATOM 1580 O O . THR A 1 207 ? 9.090 11.522 -14.834 1.00 82.75 207 THR A O 1
ATOM 1583 N N . ALA A 1 208 ? 9.638 9.640 -15.938 1.00 88.19 208 ALA A N 1
ATOM 1584 C CA . ALA A 1 208 ? 8.266 9.241 -16.211 1.00 88.19 208 ALA A CA 1
ATOM 1585 C C . ALA A 1 208 ? 7.754 8.335 -15.086 1.00 88.19 208 ALA A C 1
ATOM 1587 O O . ALA A 1 208 ? 8.467 7.456 -14.601 1.00 88.19 208 ALA A O 1
ATOM 1588 N N . HIS A 1 209 ? 6.500 8.525 -14.693 1.00 88.19 209 HIS A N 1
ATOM 1589 C CA . HIS A 1 209 ? 5.850 7.817 -13.595 1.00 88.19 209 HIS A CA 1
ATOM 1590 C C . HIS A 1 209 ? 4.468 7.336 -14.034 1.00 88.19 209 HIS A C 1
ATOM 1592 O O . HIS A 1 209 ? 3.719 8.076 -14.667 1.00 88.19 209 HIS A O 1
ATOM 1598 N N . ALA A 1 210 ? 4.111 6.105 -13.686 1.00 91.00 210 ALA A N 1
ATOM 1599 C CA . ALA A 1 210 ? 2.750 5.594 -13.786 1.00 91.00 210 ALA A CA 1
ATOM 1600 C C . ALA A 1 210 ? 2.287 5.023 -12.444 1.00 91.00 210 ALA A C 1
ATOM 1602 O O . ALA A 1 210 ? 3.048 4.329 -11.770 1.00 91.00 210 ALA A O 1
ATOM 1603 N N . PHE A 1 211 ? 1.035 5.301 -12.085 1.00 90.56 211 PHE A N 1
ATOM 1604 C CA . PHE A 1 211 ? 0.372 4.772 -10.896 1.00 90.56 211 PHE A CA 1
ATOM 1605 C C . PHE A 1 211 ? -0.665 3.725 -11.309 1.00 90.56 211 PHE A C 1
ATOM 1607 O O . PHE A 1 211 ? -1.506 3.990 -12.174 1.00 90.56 211 PHE A O 1
ATOM 1614 N N . TYR A 1 212 ? -0.594 2.550 -10.694 1.00 90.94 212 TYR A N 1
ATOM 1615 C CA . TYR A 1 212 ? -1.455 1.400 -10.943 1.00 90.94 212 TYR A CA 1
ATOM 1616 C C . TYR A 1 212 ? -2.191 1.021 -9.664 1.00 90.94 212 TYR A C 1
ATOM 1618 O O . TYR A 1 212 ? -1.611 1.033 -8.577 1.00 90.94 212 TYR A O 1
ATOM 1626 N N . SER A 1 213 ? -3.463 0.664 -9.796 1.00 91.50 213 SER A N 1
ATOM 1627 C CA . SER A 1 213 ? -4.271 0.179 -8.684 1.00 91.50 213 SER A CA 1
ATOM 1628 C C . SER A 1 213 ? -5.408 -0.706 -9.190 1.00 91.50 213 SER A C 1
ATOM 1630 O O . SER A 1 213 ? -5.865 -0.578 -10.325 1.00 91.50 213 SER A O 1
ATOM 1632 N N . ASP A 1 214 ? -5.838 -1.613 -8.329 1.00 89.75 214 ASP A N 1
ATOM 1633 C CA . ASP A 1 214 ? -7.029 -2.452 -8.460 1.00 89.75 214 ASP A CA 1
ATOM 1634 C C . ASP A 1 214 ? -8.072 -2.102 -7.376 1.00 89.75 214 ASP A C 1
ATOM 1636 O O . ASP A 1 214 ? -8.942 -2.906 -7.056 1.00 89.75 214 ASP A O 1
ATOM 1640 N N . GLY A 1 215 ? -7.912 -0.933 -6.743 1.00 86.38 215 GLY A N 1
ATOM 1641 C CA . GLY A 1 215 ? -8.732 -0.425 -5.647 1.00 86.38 215 GLY A CA 1
ATOM 1642 C C . GLY A 1 215 ? -8.423 -0.993 -4.257 1.00 86.38 215 GLY A C 1
ATOM 1643 O O . GLY A 1 215 ? -8.843 -0.375 -3.281 1.00 86.38 215 GLY A O 1
ATOM 1644 N N . LEU A 1 216 ? -7.667 -2.094 -4.135 1.00 88.12 216 LEU A N 1
ATOM 1645 C CA . LEU A 1 216 ? -7.272 -2.682 -2.841 1.00 88.12 216 LEU A CA 1
ATOM 1646 C C . LEU A 1 216 ? -5.763 -2.593 -2.575 1.00 88.12 216 LEU A C 1
ATOM 1648 O O . LEU A 1 216 ? -5.338 -2.341 -1.451 1.00 88.12 216 LEU A O 1
ATOM 1652 N N . PHE A 1 217 ? -4.961 -2.765 -3.614 1.00 90.69 217 PHE A N 1
ATOM 1653 C CA . PHE A 1 217 ? -3.516 -2.622 -3.612 1.00 90.69 217 PHE A CA 1
ATOM 1654 C C . PHE A 1 217 ? -3.103 -1.612 -4.684 1.00 90.69 217 PHE A C 1
ATOM 1656 O O . PHE A 1 217 ? -3.861 -1.249 -5.600 1.00 90.69 217 PHE A O 1
ATOM 1663 N N . SER A 1 218 ? -1.871 -1.129 -4.588 1.00 90.25 218 SER A N 1
ATOM 1664 C CA . SER A 1 218 ? -1.359 -0.178 -5.560 1.00 90.25 218 SER A CA 1
ATOM 1665 C C . SER A 1 218 ? 0.155 -0.208 -5.687 1.00 90.25 218 SER A C 1
ATOM 1667 O O . SER A 1 218 ? 0.902 -0.623 -4.800 1.00 90.25 218 SER A O 1
ATOM 1669 N N . PHE A 1 219 ? 0.631 0.271 -6.826 1.00 92.81 219 PHE A N 1
ATOM 1670 C CA . PHE A 1 219 ? 2.048 0.502 -7.021 1.00 92.81 219 PHE A CA 1
ATOM 1671 C C . PHE A 1 219 ? 2.292 1.631 -8.007 1.00 92.81 219 PHE A C 1
ATOM 1673 O O . PHE A 1 219 ? 1.474 1.962 -8.864 1.00 92.81 219 PHE A O 1
ATOM 1680 N N . SER A 1 220 ? 3.467 2.223 -7.883 1.00 92.56 220 SER A N 1
ATOM 1681 C CA . SER A 1 220 ? 4.007 3.187 -8.822 1.00 92.56 220 SER A CA 1
ATOM 1682 C C . SER A 1 220 ? 5.189 2.577 -9.552 1.00 92.56 220 SER A C 1
ATOM 1684 O O . SER A 1 220 ? 6.014 1.914 -8.930 1.00 92.56 220 SER A O 1
ATOM 1686 N N . VAL A 1 221 ? 5.297 2.842 -10.851 1.00 94.25 221 VAL A N 1
ATOM 1687 C CA . VAL A 1 221 ? 6.485 2.524 -11.649 1.00 94.25 221 VAL A CA 1
ATOM 1688 C C . VAL A 1 221 ? 7.104 3.818 -12.141 1.00 94.25 221 VAL A C 1
ATOM 1690 O O . VAL A 1 221 ? 6.426 4.644 -12.751 1.00 94.25 221 VAL A O 1
ATOM 1693 N N . PHE A 1 222 ? 8.396 3.971 -11.898 1.00 92.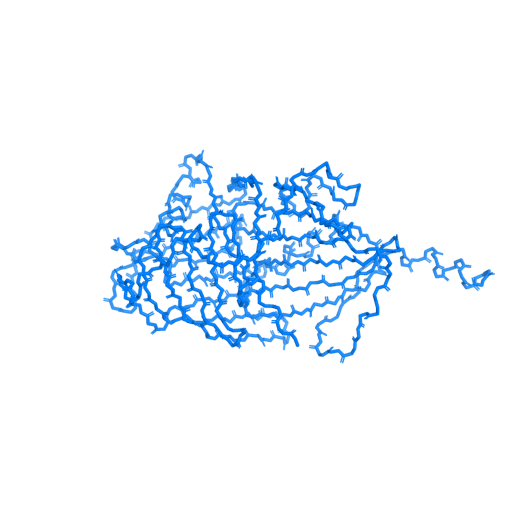88 222 PHE A N 1
ATOM 1694 C CA . PHE A 1 222 ? 9.217 5.081 -12.346 1.00 92.88 222 PHE A CA 1
ATOM 1695 C C . PHE A 1 222 ? 10.188 4.590 -13.409 1.00 92.88 222 PHE A C 1
ATOM 1697 O O . PHE A 1 222 ? 10.758 3.504 -13.281 1.00 92.88 222 PHE A O 1
ATOM 1704 N N . ARG A 1 223 ? 10.398 5.408 -14.434 1.00 93.19 223 ARG A N 1
ATOM 1705 C CA . ARG A 1 223 ? 11.425 5.214 -15.452 1.00 93.19 223 ARG A CA 1
ATOM 1706 C C . ARG A 1 223 ? 12.415 6.364 -15.373 1.00 93.19 223 ARG A C 1
ATOM 1708 O O . ARG A 1 223 ? 12.028 7.519 -15.527 1.00 93.19 223 ARG A O 1
ATOM 1715 N N . VAL A 1 224 ? 13.681 6.013 -15.200 1.00 90.50 224 VAL A N 1
ATOM 1716 C CA . VAL A 1 224 ? 14.813 6.938 -15.210 1.00 90.50 224 VAL A CA 1
ATOM 1717 C C . VAL A 1 224 ? 15.713 6.593 -16.391 1.00 90.50 224 VAL A C 1
ATOM 1719 O O . VAL A 1 224 ? 16.039 5.422 -16.618 1.00 90.50 224 VAL A O 1
ATOM 1722 N N . ASP A 1 225 ? 16.114 7.615 -17.141 1.00 89.75 225 ASP A N 1
ATOM 1723 C CA . ASP A 1 225 ? 17.015 7.472 -18.280 1.00 89.75 225 ASP A CA 1
ATOM 1724 C C . ASP A 1 225 ? 18.378 6.906 -17.858 1.00 89.75 225 ASP A C 1
ATOM 1726 O O . ASP A 1 225 ? 19.017 7.362 -16.907 1.00 89.75 225 ASP A O 1
ATOM 1730 N N . GLY A 1 226 ? 18.862 5.930 -18.627 1.00 87.19 226 GLY A N 1
ATOM 1731 C CA . GLY A 1 226 ? 20.142 5.276 -18.385 1.00 87.19 226 GLY A CA 1
ATOM 1732 C C . GLY A 1 226 ? 20.064 4.110 -17.402 1.00 87.19 226 GLY A C 1
ATOM 1733 O O . GLY A 1 226 ? 19.060 3.865 -16.738 1.00 87.19 226 GLY A O 1
ATOM 1734 N N . ASN A 1 227 ? 21.163 3.362 -17.315 1.00 86.00 227 ASN A N 1
ATOM 1735 C CA . ASN A 1 227 ? 21.259 2.202 -16.436 1.00 86.00 227 ASN A CA 1
ATOM 1736 C C . ASN A 1 227 ? 21.954 2.580 -15.128 1.00 86.00 227 ASN A C 1
ATOM 1738 O O . ASN A 1 227 ? 23.099 3.042 -15.140 1.00 86.00 227 ASN A O 1
ATOM 1742 N N . ALA A 1 228 ? 21.305 2.305 -14.004 1.00 80.62 228 ALA A N 1
ATOM 1743 C CA . ALA A 1 228 ? 21.897 2.423 -12.687 1.00 80.62 228 ALA A CA 1
ATOM 1744 C C . ALA A 1 228 ? 22.572 1.106 -12.291 1.00 80.62 228 ALA A C 1
ATOM 1746 O O . ALA A 1 228 ? 22.036 0.009 -12.490 1.00 80.62 228 ALA A O 1
ATOM 1747 N N . THR A 1 229 ? 23.751 1.212 -11.676 1.00 70.62 229 THR A N 1
ATOM 1748 C CA . THR A 1 229 ? 24.362 0.075 -10.987 1.00 70.62 229 THR A CA 1
ATOM 1749 C C . THR A 1 229 ? 23.565 -0.195 -9.719 1.00 70.62 229 THR A C 1
ATOM 1751 O O . THR A 1 229 ? 23.630 0.560 -8.749 1.00 70.62 229 THR A O 1
ATOM 1754 N N . THR A 1 230 ? 22.822 -1.290 -9.709 1.00 63.53 230 THR A N 1
ATOM 1755 C CA . THR A 1 230 ? 22.159 -1.810 -8.516 1.00 63.53 230 THR A CA 1
ATOM 1756 C C . THR A 1 230 ? 23.242 -2.391 -7.589 1.00 63.53 230 THR A C 1
ATOM 1758 O O . THR A 1 230 ? 23.728 -3.487 -7.843 1.00 63.53 230 THR A O 1
ATOM 1761 N N . GLY A 1 231 ? 23.721 -1.614 -6.606 1.00 56.91 231 GLY A N 1
ATOM 1762 C CA . GLY A 1 231 ? 24.896 -1.933 -5.762 1.00 56.91 231 GLY A CA 1
ATOM 1763 C C . GLY A 1 231 ? 24.786 -3.145 -4.806 1.00 56.91 231 GLY A C 1
ATOM 1764 O O . GLY A 1 231 ? 23.892 -3.970 -4.926 1.00 56.91 231 GLY A O 1
ATOM 1765 N N . GLU A 1 232 ? 25.705 -3.245 -3.832 1.00 51.69 232 GLU A N 1
ATOM 1766 C CA . GLU A 1 232 ? 25.847 -4.355 -2.854 1.00 51.69 232 GLU A CA 1
ATOM 1767 C C . GLU A 1 232 ? 25.204 -4.067 -1.471 1.00 51.69 232 GLU A C 1
ATOM 1769 O O . GLU A 1 232 ? 25.837 -4.207 -0.426 1.00 51.69 232 GLU A O 1
ATOM 1774 N N . LEU A 1 233 ? 23.958 -3.603 -1.416 1.00 49.03 233 LEU A N 1
ATOM 1775 C CA . LEU A 1 233 ? 23.161 -3.657 -0.173 1.00 49.03 233 LEU A CA 1
ATOM 1776 C C . LEU A 1 233 ? 22.544 -5.062 -0.016 1.00 49.03 233 LEU A C 1
ATOM 1778 O O . LEU A 1 233 ? 22.332 -5.753 -1.020 1.00 49.03 233 LEU A O 1
ATOM 1782 N N . ASN A 1 234 ? 22.269 -5.464 1.231 1.00 58.03 234 ASN A N 1
ATOM 1783 C CA . ASN A 1 234 ? 21.613 -6.723 1.615 1.00 58.03 234 ASN A CA 1
ATOM 1784 C C . ASN A 1 234 ? 20.142 -6.753 1.160 1.00 58.03 234 ASN A C 1
ATOM 1786 O O . ASN A 1 234 ? 19.227 -6.707 1.979 1.00 58.03 234 ASN A O 1
ATOM 1790 N N . ASP A 1 235 ? 19.938 -6.819 -0.147 1.00 74.12 235 ASP A N 1
ATOM 1791 C CA . ASP A 1 235 ? 18.629 -6.791 -0.787 1.00 74.12 235 ASP A CA 1
ATOM 1792 C C . ASP A 1 235 ? 18.331 -8.186 -1.343 1.00 74.12 235 ASP A C 1
ATOM 1794 O O . ASP A 1 235 ? 19.248 -8.893 -1.783 1.00 74.12 235 ASP A O 1
ATOM 1798 N N . LEU A 1 236 ? 17.056 -8.575 -1.356 1.00 83.44 236 LEU A N 1
ATOM 1799 C CA . LEU A 1 236 ? 16.613 -9.773 -2.063 1.00 83.44 236 LEU A CA 1
ATOM 1800 C C . LEU A 1 236 ? 16.910 -9.578 -3.558 1.00 83.44 236 LEU A C 1
ATOM 1802 O O . LEU A 1 236 ? 16.647 -8.518 -4.128 1.00 83.44 236 LEU A O 1
ATOM 1806 N N . GLN A 1 237 ? 17.486 -10.592 -4.197 1.00 87.12 237 GLN A N 1
ATOM 1807 C CA . GLN A 1 237 ? 17.782 -10.579 -5.628 1.00 87.12 237 GLN A CA 1
ATOM 1808 C C . GLN A 1 237 ? 17.216 -11.832 -6.269 1.00 87.12 237 GLN A C 1
ATOM 1810 O O . GLN A 1 237 ? 17.381 -12.931 -5.736 1.00 87.12 237 GLN A O 1
ATOM 1815 N N . PHE A 1 238 ? 16.590 -11.668 -7.428 1.00 87.12 238 PHE A N 1
ATOM 1816 C CA . PHE A 1 238 ? 16.148 -12.791 -8.239 1.00 87.12 238 PHE A CA 1
ATOM 1817 C C . PHE A 1 238 ? 16.290 -12.477 -9.728 1.00 87.12 238 PHE A C 1
ATOM 1819 O O . PHE A 1 238 ? 16.241 -11.324 -10.159 1.00 87.12 238 PHE A O 1
ATOM 1826 N N . GLU A 1 239 ? 16.480 -13.528 -10.521 1.00 87.50 239 GLU A N 1
ATOM 1827 C CA . GLU A 1 239 ? 16.472 -13.444 -11.978 1.00 87.50 239 GLU A CA 1
ATOM 1828 C C . GLU A 1 239 ? 15.167 -14.034 -12.504 1.00 87.50 239 GLU A C 1
ATOM 1830 O O . GLU A 1 239 ? 14.800 -15.149 -12.134 1.00 87.50 239 GLU A O 1
ATOM 1835 N N . ARG A 1 240 ? 14.500 -13.315 -13.406 1.00 83.50 240 ARG A N 1
ATOM 1836 C CA . ARG A 1 240 ? 13.330 -13.804 -14.145 1.00 83.50 240 ARG A CA 1
ATOM 1837 C C . ARG A 1 240 ? 13.490 -13.413 -15.607 1.00 83.50 240 ARG A C 1
ATOM 1839 O O . ARG A 1 240 ? 13.777 -12.259 -15.919 1.00 83.50 240 ARG A O 1
ATOM 1846 N N . ASP A 1 241 ? 13.391 -14.394 -16.499 1.00 84.06 241 ASP A N 1
ATOM 1847 C CA . ASP A 1 241 ? 13.538 -14.224 -17.953 1.00 84.06 241 ASP A CA 1
ATOM 1848 C C . ASP A 1 241 ? 14.787 -13.437 -18.389 1.00 84.06 241 ASP A C 1
ATOM 1850 O O . ASP A 1 241 ? 14.765 -12.632 -19.323 1.00 84.06 241 ASP A O 1
ATOM 1854 N N . GLY A 1 242 ? 15.910 -13.655 -17.699 1.00 83.94 242 GLY A N 1
ATOM 1855 C CA . GLY A 1 242 ? 17.171 -12.971 -17.984 1.00 83.94 242 GLY A CA 1
ATOM 1856 C C . GLY A 1 242 ? 17.233 -11.513 -17.516 1.00 83.94 242 GLY A C 1
ATOM 1857 O O . GLY A 1 242 ? 18.231 -10.839 -17.785 1.00 83.94 242 GLY A O 1
ATOM 1858 N N . THR A 1 243 ? 16.204 -11.033 -16.814 1.00 88.56 243 THR A N 1
ATOM 1859 C CA . THR A 1 243 ? 16.184 -9.739 -16.127 1.00 88.56 243 THR A CA 1
ATOM 1860 C C . THR A 1 243 ? 16.514 -9.948 -14.659 1.00 88.56 243 THR A C 1
ATOM 1862 O O . THR A 1 243 ? 15.950 -10.814 -13.995 1.00 88.56 243 THR A O 1
ATOM 1865 N N . GLN A 1 244 ? 17.463 -9.161 -14.164 1.00 90.25 244 GLN A N 1
ATOM 1866 C CA . GLN A 1 244 ? 17.869 -9.162 -12.765 1.00 90.25 244 GLN A CA 1
ATOM 1867 C C . GLN A 1 244 ? 17.042 -8.120 -12.019 1.00 90.25 244 GLN A C 1
ATOM 1869 O O . GLN A 1 244 ? 17.083 -6.937 -12.370 1.00 90.25 244 GLN A O 1
ATOM 1874 N N . TYR A 1 245 ? 16.310 -8.576 -11.010 1.00 91.12 245 TYR A N 1
ATOM 1875 C CA . TYR A 1 245 ? 15.495 -7.747 -10.138 1.00 91.12 245 TYR A CA 1
ATOM 1876 C C . TYR A 1 245 ? 16.128 -7.682 -8.764 1.00 91.12 245 TYR A C 1
ATOM 1878 O O . TYR A 1 245 ? 16.661 -8.665 -8.238 1.00 91.12 245 TYR A O 1
ATOM 1886 N N . ARG A 1 246 ? 16.030 -6.503 -8.169 1.00 90.06 246 ARG A N 1
ATOM 1887 C CA . ARG A 1 246 ? 16.495 -6.256 -6.819 1.00 90.06 246 ARG A CA 1
ATOM 1888 C C . ARG A 1 246 ? 15.373 -5.679 -5.997 1.00 90.06 246 ARG A C 1
ATOM 1890 O O . ARG A 1 246 ? 14.771 -4.700 -6.417 1.00 90.06 246 ARG A O 1
ATOM 1897 N N . VAL A 1 247 ? 15.130 -6.267 -4.838 1.00 90.12 247 VAL A N 1
ATOM 1898 C CA . VAL A 1 247 ? 14.025 -5.908 -3.963 1.00 90.12 247 VAL A CA 1
ATOM 1899 C C . VAL A 1 247 ? 14.563 -5.450 -2.619 1.00 90.12 247 VAL A C 1
ATOM 1901 O O . VAL A 1 247 ? 15.235 -6.197 -1.905 1.00 90.12 247 VAL A O 1
ATOM 1904 N N . LEU A 1 248 ? 14.193 -4.232 -2.251 1.00 89.44 248 LEU A N 1
ATOM 1905 C CA . LEU A 1 248 ? 14.248 -3.758 -0.882 1.00 89.44 248 LEU A CA 1
ATOM 1906 C C . LEU A 1 248 ? 12.890 -4.014 -0.222 1.00 89.44 248 LEU A C 1
ATOM 1908 O O . 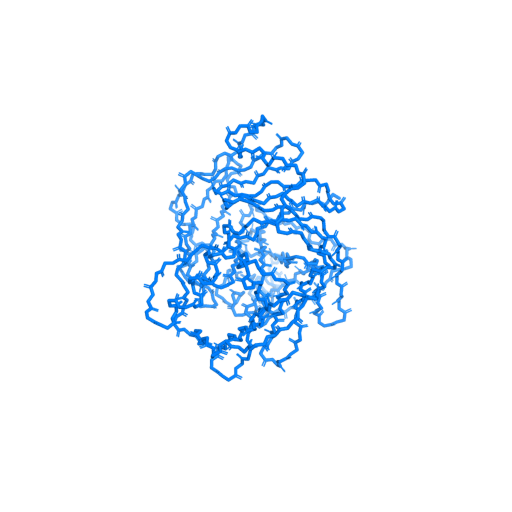LEU A 1 248 ? 11.877 -3.439 -0.624 1.00 89.44 248 LEU A O 1
ATOM 1912 N N . VAL A 1 249 ? 12.892 -4.876 0.792 1.00 89.81 249 VAL A N 1
ATOM 1913 C CA . VAL A 1 249 ? 11.723 -5.145 1.633 1.00 89.81 249 VAL A CA 1
ATOM 1914 C C . VAL A 1 249 ? 11.738 -4.165 2.800 1.00 89.81 249 VAL A C 1
ATOM 1916 O O . VAL A 1 249 ? 12.652 -4.188 3.628 1.00 89.81 249 VAL A O 1
ATOM 1919 N N . SER A 1 250 ? 10.740 -3.290 2.854 1.00 89.31 250 SER A N 1
ATOM 1920 C CA . SER A 1 250 ? 10.506 -2.369 3.963 1.00 89.31 250 SER A CA 1
ATOM 1921 C C . SER A 1 250 ? 9.291 -2.833 4.777 1.00 89.31 250 SER A C 1
ATOM 1923 O O . SER A 1 250 ? 8.558 -3.737 4.375 1.00 89.31 250 SER A O 1
ATOM 1925 N N . ALA A 1 251 ? 9.070 -2.226 5.947 1.00 89.19 251 ALA A N 1
ATOM 1926 C CA . ALA A 1 251 ? 7.877 -2.513 6.734 1.00 89.19 251 ALA A CA 1
ATOM 1927 C C . ALA A 1 251 ? 6.586 -2.105 5.997 1.00 89.19 251 ALA A C 1
ATOM 1929 O O . ALA A 1 251 ? 5.563 -2.751 6.193 1.00 89.19 251 ALA A O 1
ATOM 1930 N N . THR A 1 252 ? 6.621 -1.069 5.154 1.00 84.44 252 THR A N 1
ATOM 1931 C CA . THR A 1 252 ? 5.431 -0.443 4.549 1.00 84.44 252 THR A CA 1
ATOM 1932 C C . THR A 1 252 ? 5.289 -0.663 3.050 1.00 84.44 252 THR A C 1
ATOM 1934 O O . THR A 1 252 ? 4.190 -0.537 2.522 1.00 84.44 252 THR A O 1
ATOM 1937 N N . ASP A 1 253 ? 6.371 -0.993 2.356 1.00 87.44 253 ASP A N 1
ATOM 1938 C CA . ASP A 1 253 ? 6.416 -1.057 0.898 1.00 87.44 253 ASP A CA 1
ATOM 1939 C C . ASP A 1 253 ? 7.520 -2.002 0.411 1.00 87.44 253 ASP A C 1
ATOM 1941 O O . ASP A 1 253 ? 8.472 -2.328 1.126 1.00 87.44 253 ASP A O 1
ATOM 1945 N N . LEU A 1 254 ? 7.361 -2.463 -0.825 1.00 90.31 254 LEU A N 1
ATOM 1946 C CA . LEU A 1 254 ? 8.410 -3.105 -1.601 1.00 90.31 254 LEU A CA 1
ATOM 1947 C C . LEU A 1 254 ? 8.944 -2.094 -2.604 1.00 90.31 254 LEU A C 1
ATOM 1949 O O . LEU A 1 254 ? 8.166 -1.492 -3.343 1.00 90.31 254 LEU A O 1
ATOM 1953 N N . THR A 1 255 ? 10.266 -1.956 -2.667 1.00 92.12 255 THR A N 1
ATOM 1954 C CA . THR A 1 255 ? 10.936 -1.228 -3.747 1.00 92.12 255 THR A CA 1
ATOM 1955 C C . THR A 1 255 ? 11.687 -2.218 -4.626 1.00 92.12 255 THR A C 1
ATOM 1957 O O . THR A 1 255 ? 12.620 -2.870 -4.160 1.00 92.12 255 THR A O 1
ATOM 1960 N N . VAL A 1 256 ? 11.312 -2.315 -5.900 1.00 93.19 256 VAL A N 1
ATOM 1961 C CA . VAL A 1 256 ? 11.952 -3.190 -6.887 1.00 93.19 256 VAL A CA 1
ATOM 1962 C C . VAL A 1 256 ? 12.681 -2.359 -7.926 1.00 93.19 256 VAL A C 1
ATOM 1964 O O . VAL A 1 256 ? 12.093 -1.468 -8.525 1.00 93.19 256 VAL A O 1
ATOM 1967 N N . VAL A 1 257 ? 13.953 -2.661 -8.174 1.00 93.25 257 VAL A N 1
ATOM 1968 C CA . VAL A 1 257 ? 14.791 -1.961 -9.154 1.00 93.25 257 VAL A CA 1
ATOM 1969 C C . VAL A 1 257 ? 15.307 -2.946 -10.192 1.00 93.25 257 VAL A C 1
ATOM 1971 O O . VAL A 1 257 ? 15.829 -4.007 -9.839 1.00 93.25 257 VAL A O 1
ATOM 1974 N N . TRP A 1 258 ? 15.201 -2.586 -11.470 1.00 94.06 258 TRP A N 1
ATOM 1975 C CA . TRP A 1 258 ? 15.765 -3.355 -12.579 1.00 94.06 258 TRP A CA 1
ATOM 1976 C C . TRP A 1 258 ? 16.156 -2.446 -13.746 1.00 94.06 258 TRP A C 1
ATOM 1978 O O . TRP A 1 258 ? 15.805 -1.270 -13.790 1.00 94.06 258 TRP A O 1
ATOM 1988 N N . ASN A 1 259 ? 16.908 -2.995 -14.700 1.00 92.81 259 ASN A N 1
ATOM 1989 C CA . ASN A 1 259 ? 17.280 -2.293 -15.927 1.00 92.81 259 ASN A CA 1
ATOM 1990 C C . ASN A 1 259 ? 16.623 -2.970 -17.138 1.00 92.81 259 ASN A C 1
ATOM 1992 O O . ASN A 1 259 ? 16.737 -4.188 -17.304 1.00 92.81 259 ASN A O 1
ATOM 1996 N N . ALA A 1 260 ? 15.996 -2.181 -18.009 1.00 92.12 260 ALA A N 1
ATOM 1997 C CA . ALA A 1 260 ? 15.387 -2.644 -19.254 1.00 92.12 260 ALA A CA 1
ATOM 1998 C C . ALA A 1 260 ? 15.483 -1.568 -20.343 1.00 92.12 260 ALA A C 1
ATOM 2000 O O . ALA A 1 260 ? 15.386 -0.379 -20.063 1.00 92.12 260 ALA A O 1
ATOM 2001 N N . ASP A 1 261 ? 15.727 -1.974 -21.591 1.00 89.81 261 ASP A N 1
ATOM 2002 C CA . ASP A 1 261 ? 15.782 -1.075 -22.757 1.00 89.81 261 ASP A CA 1
ATOM 2003 C C . ASP A 1 261 ? 16.642 0.195 -22.580 1.00 89.81 261 ASP A C 1
ATOM 2005 O O . ASP A 1 261 ? 16.313 1.268 -23.086 1.00 89.81 261 ASP A O 1
ATOM 2009 N N . GLY A 1 262 ? 17.759 0.083 -21.853 1.00 89.88 262 GLY A N 1
ATOM 2010 C CA . GLY A 1 262 ? 18.669 1.205 -21.582 1.00 89.88 262 GLY A CA 1
ATOM 2011 C C . GLY A 1 262 ? 18.171 2.203 -20.530 1.00 89.88 262 GLY A C 1
ATOM 2012 O O . GLY A 1 262 ? 18.722 3.298 -20.444 1.00 89.88 262 GLY A O 1
ATOM 2013 N N . ASN A 1 263 ? 17.140 1.838 -19.769 1.00 92.94 263 ASN A N 1
ATOM 2014 C CA . ASN A 1 263 ? 16.549 2.618 -18.689 1.00 92.94 263 ASN A CA 1
ATOM 2015 C C . ASN A 1 263 ? 16.602 1.835 -17.375 1.00 92.94 263 ASN A C 1
ATOM 2017 O O . ASN A 1 263 ? 16.595 0.598 -17.366 1.00 92.94 263 ASN A O 1
ATOM 2021 N N . THR A 1 264 ? 16.564 2.572 -16.272 1.00 92.81 264 THR A N 1
ATOM 2022 C CA . THR A 1 264 ? 16.346 2.036 -14.933 1.00 92.81 264 THR A CA 1
ATOM 2023 C C . THR A 1 264 ? 14.875 2.176 -14.602 1.00 92.81 264 THR A C 1
ATOM 2025 O O . THR A 1 264 ? 14.299 3.255 -14.739 1.00 92.81 264 THR A O 1
ATOM 2028 N N . PHE A 1 265 ? 14.279 1.090 -14.137 1.00 94.31 265 PHE A N 1
ATOM 2029 C CA . PHE A 1 265 ? 12.917 1.075 -13.644 1.00 94.31 265 PHE A CA 1
ATOM 2030 C C . PHE A 1 265 ? 12.916 0.859 -12.138 1.00 94.31 265 PHE A C 1
ATOM 2032 O O . PHE A 1 265 ? 13.711 0.075 -11.611 1.00 94.31 265 PHE A O 1
ATOM 2039 N N . VAL A 1 266 ? 12.020 1.568 -11.459 1.00 94.00 266 VAL A N 1
ATOM 2040 C CA . VAL A 1 266 ? 11.775 1.425 -10.025 1.00 94.00 266 VAL A CA 1
ATOM 2041 C C . VAL A 1 266 ? 10.284 1.218 -9.818 1.00 94.00 266 VAL A C 1
ATOM 2043 O O . VAL A 1 266 ? 9.493 2.067 -10.213 1.00 94.00 266 VAL A O 1
ATOM 2046 N N . LEU A 1 267 ? 9.894 0.111 -9.200 1.00 94.44 267 LEU A N 1
ATOM 2047 C CA . LEU A 1 267 ? 8.538 -0.125 -8.722 1.00 94.44 267 LEU A CA 1
ATOM 2048 C C . LEU A 1 267 ? 8.514 0.101 -7.214 1.00 94.44 267 LEU A C 1
ATOM 2050 O O . LEU A 1 267 ? 9.364 -0.434 -6.513 1.00 94.44 267 LEU A O 1
ATOM 2054 N N . ILE A 1 268 ? 7.550 0.873 -6.723 1.00 92.06 268 ILE A N 1
ATOM 2055 C CA . ILE A 1 268 ? 7.296 1.063 -5.290 1.00 92.06 268 ILE A CA 1
ATOM 2056 C C . ILE A 1 268 ? 5.823 0.766 -5.038 1.00 92.06 268 ILE A C 1
ATOM 2058 O O . ILE A 1 268 ? 4.969 1.388 -5.671 1.00 92.06 268 ILE A O 1
ATOM 2062 N N . GLY A 1 269 ? 5.508 -0.170 -4.146 1.00 89.00 269 GLY A N 1
ATOM 2063 C CA . GLY A 1 269 ? 4.116 -0.537 -3.882 1.00 89.00 269 GLY A CA 1
ATOM 2064 C C . GLY A 1 269 ? 3.911 -1.444 -2.678 1.00 89.00 269 GLY A C 1
ATOM 2065 O O . GLY A 1 269 ? 4.860 -1.883 -2.026 1.00 89.00 269 GLY A O 1
ATOM 2066 N N . ASP A 1 270 ? 2.648 -1.735 -2.393 1.00 84.94 270 ASP A N 1
ATOM 2067 C CA . ASP A 1 270 ? 2.192 -2.568 -1.278 1.00 84.94 270 ASP A CA 1
ATOM 2068 C C . ASP A 1 270 ? 1.669 -3.941 -1.725 1.00 84.94 270 ASP A C 1
ATOM 2070 O O . ASP A 1 270 ? 0.783 -4.523 -1.108 1.00 84.94 270 ASP A O 1
ATOM 2074 N N . LEU A 1 271 ? 2.270 -4.471 -2.789 1.00 88.94 271 LEU A N 1
ATOM 2075 C CA . LEU A 1 271 ? 1.863 -5.711 -3.439 1.00 88.94 271 LEU A CA 1
ATOM 2076 C C . LEU A 1 271 ? 2.263 -6.958 -2.636 1.00 88.94 271 LEU A C 1
ATOM 2078 O O . LEU A 1 271 ? 3.432 -7.060 -2.245 1.00 88.94 271 LEU A O 1
ATOM 2082 N N . PRO A 1 272 ? 1.358 -7.944 -2.480 1.00 93.00 272 PRO A N 1
ATOM 2083 C CA . PRO A 1 272 ? 1.744 -9.320 -2.180 1.00 93.00 272 PRO A CA 1
ATOM 2084 C C . PRO A 1 272 ? 2.789 -9.844 -3.188 1.00 93.00 272 PRO A C 1
ATOM 2086 O O . PRO A 1 272 ? 2.791 -9.403 -4.342 1.00 93.00 272 PRO A O 1
ATOM 2089 N N . PRO A 1 273 ? 3.674 -10.784 -2.803 1.00 92.62 273 PRO A N 1
ATOM 2090 C CA . PRO A 1 273 ? 4.740 -11.279 -3.674 1.00 92.62 273 PRO A CA 1
ATOM 2091 C C . PRO A 1 273 ? 4.261 -11.810 -5.029 1.00 92.62 273 PRO A C 1
ATOM 2093 O O . PRO A 1 273 ? 4.846 -11.483 -6.059 1.00 92.62 273 PRO A O 1
ATOM 2096 N N . ASP A 1 274 ? 3.168 -12.566 -5.047 1.00 94.94 274 ASP A N 1
ATOM 2097 C CA . ASP A 1 274 ? 2.579 -13.126 -6.263 1.00 94.94 274 ASP A CA 1
ATOM 2098 C C . ASP A 1 274 ? 1.990 -12.034 -7.175 1.00 94.94 274 ASP A C 1
ATOM 2100 O O . ASP A 1 274 ? 2.171 -12.065 -8.395 1.00 94.94 274 ASP A O 1
ATOM 2104 N N . HIS A 1 275 ? 1.384 -10.994 -6.594 1.00 95.62 275 HIS A N 1
ATOM 2105 C CA . HIS A 1 275 ? 0.918 -9.824 -7.345 1.00 95.62 275 HIS A CA 1
ATOM 2106 C C . HIS A 1 275 ? 2.079 -9.015 -7.923 1.00 95.62 275 HIS A C 1
ATOM 2108 O O . HIS A 1 275 ? 1.999 -8.539 -9.057 1.00 95.62 275 HIS A O 1
ATOM 2114 N N . LEU A 1 276 ? 3.172 -8.868 -7.169 1.00 94.56 276 LEU A N 1
ATOM 2115 C CA . LEU A 1 276 ? 4.388 -8.236 -7.669 1.00 94.56 276 LEU A CA 1
ATOM 2116 C C . LEU A 1 276 ? 4.936 -9.006 -8.872 1.00 94.56 276 LEU A C 1
ATOM 2118 O O . LEU A 1 276 ? 5.267 -8.398 -9.888 1.00 94.56 276 LEU A O 1
ATOM 2122 N N . GLU A 1 277 ? 5.010 -10.330 -8.786 1.00 93.50 277 GLU A N 1
ATOM 2123 C CA . GLU A 1 277 ? 5.457 -11.167 -9.895 1.00 93.50 277 GLU A CA 1
ATOM 2124 C C . GLU A 1 277 ? 4.576 -11.016 -11.140 1.00 93.50 277 GLU A C 1
ATOM 2126 O O . GLU A 1 277 ? 5.104 -10.827 -12.239 1.00 93.50 277 GLU A O 1
ATOM 2131 N N . ALA A 1 278 ? 3.252 -11.024 -10.967 1.00 95.00 278 ALA A N 1
ATOM 2132 C CA . ALA A 1 278 ? 2.302 -10.799 -12.053 1.00 95.00 278 ALA A CA 1
ATOM 2133 C C . ALA A 1 278 ? 2.447 -9.397 -12.673 1.00 95.00 278 ALA A C 1
ATOM 2135 O O . ALA A 1 278 ? 2.404 -9.247 -13.893 1.00 95.00 278 ALA A O 1
ATOM 2136 N N . ALA A 1 279 ? 2.667 -8.360 -11.859 1.00 95.50 279 ALA A N 1
ATOM 2137 C CA . ALA A 1 279 ? 2.895 -7.004 -12.353 1.00 95.50 279 ALA A CA 1
ATOM 2138 C C . ALA A 1 279 ? 4.202 -6.900 -13.153 1.00 95.50 279 ALA A C 1
ATOM 2140 O O . ALA A 1 279 ? 4.224 -6.303 -14.230 1.00 95.50 279 ALA A O 1
ATOM 2141 N N . LEU A 1 280 ? 5.289 -7.505 -12.663 1.00 95.06 280 LEU A N 1
ATOM 2142 C CA . LEU A 1 280 ? 6.581 -7.516 -13.354 1.00 95.06 280 LEU A CA 1
ATOM 2143 C C . LEU A 1 280 ? 6.531 -8.264 -14.691 1.00 95.06 280 LEU A C 1
ATOM 2145 O O . LEU A 1 280 ? 7.324 -7.952 -15.583 1.00 95.06 280 LEU A O 1
ATOM 2149 N N . ASP A 1 281 ? 5.606 -9.212 -14.857 1.00 93.38 281 ASP A N 1
ATOM 2150 C CA . ASP A 1 281 ? 5.431 -9.908 -16.127 1.00 93.38 281 ASP A CA 1
ATOM 2151 C C . ASP A 1 281 ? 4.937 -8.990 -17.252 1.00 93.38 281 ASP A C 1
ATOM 2153 O O . ASP A 1 281 ? 5.363 -9.156 -18.398 1.00 93.38 281 ASP A O 1
ATOM 2157 N N . ASP A 1 282 ? 4.107 -8.003 -16.938 1.00 94.62 282 ASP A N 1
ATOM 2158 C CA . ASP A 1 282 ? 3.546 -7.080 -17.929 1.00 94.62 282 ASP A CA 1
ATOM 2159 C C . ASP A 1 282 ? 4.418 -5.834 -18.160 1.00 94.62 282 ASP A C 1
ATOM 2161 O O . ASP A 1 282 ? 4.189 -5.062 -19.096 1.00 94.62 282 ASP A O 1
ATOM 2165 N N . LEU A 1 283 ? 5.431 -5.626 -17.317 1.00 94.12 283 LEU A N 1
ATOM 2166 C CA . LEU A 1 283 ? 6.325 -4.472 -17.366 1.00 94.12 283 LEU A CA 1
ATOM 2167 C C . LEU A 1 283 ? 7.573 -4.725 -18.237 1.00 94.12 283 LEU A C 1
ATOM 2169 O O . LEU A 1 283 ? 7.904 -5.871 -18.558 1.00 94.12 283 LEU A O 1
ATOM 2173 N N . PRO A 1 284 ? 8.298 -3.661 -18.647 1.00 90.81 284 PRO A N 1
ATOM 2174 C CA . PRO A 1 284 ? 9.476 -3.792 -19.500 1.00 90.81 284 PRO A CA 1
ATOM 2175 C C . PRO A 1 284 ? 10.526 -4.731 -18.907 1.00 90.81 284 PRO A C 1
ATOM 2177 O O . PRO A 1 284 ? 10.931 -4.584 -17.753 1.00 90.81 284 PRO A O 1
ATOM 2180 N N . ARG A 1 285 ? 11.018 -5.663 -19.725 1.00 86.00 285 ARG A N 1
ATOM 2181 C CA . ARG A 1 285 ? 12.027 -6.652 -19.332 1.00 86.00 285 ARG A CA 1
ATOM 2182 C C . ARG A 1 285 ? 13.377 -6.312 -19.950 1.00 86.00 285 ARG A C 1
ATOM 2184 O O . ARG A 1 285 ? 13.465 -5.805 -21.068 1.00 86.00 285 ARG A O 1
ATOM 2191 N N . GLY A 1 286 ? 14.450 -6.609 -19.230 1.00 72.94 286 GLY A N 1
ATOM 2192 C CA . GLY A 1 286 ? 15.795 -6.529 -19.777 1.00 72.94 286 GLY A CA 1
ATOM 2193 C C . GLY A 1 286 ? 15.957 -7.497 -20.946 1.00 72.94 286 GLY A C 1
ATOM 2194 O O . GLY A 1 286 ? 15.509 -8.642 -20.907 1.00 72.94 286 GLY A O 1
ATOM 2195 N N . SER A 1 287 ? 16.643 -7.068 -22.006 1.00 59.31 287 SER A N 1
ATOM 2196 C CA . SER A 1 287 ? 17.050 -7.974 -23.081 1.00 59.31 287 SER A CA 1
ATOM 2197 C C . SER A 1 287 ? 18.100 -8.957 -22.533 1.00 59.31 287 SER A C 1
ATOM 2199 O O . SER A 1 287 ? 19.292 -8.662 -22.548 1.00 59.31 287 SER A O 1
ATOM 2201 N N . GLY A 1 288 ? 17.682 -10.097 -21.983 1.00 50.28 288 GLY A N 1
ATOM 2202 C CA . GLY A 1 288 ? 18.590 -11.019 -21.288 1.00 50.28 288 GLY A CA 1
ATOM 2203 C C . GLY A 1 288 ? 19.409 -11.938 -22.203 1.00 50.28 288 GLY A C 1
ATOM 2204 O O . GLY A 1 288 ? 20.525 -12.326 -21.854 1.00 50.28 288 GLY A O 1
ATOM 2205 N N . PHE A 1 289 ? 18.904 -12.277 -23.396 1.00 47.75 289 PHE A N 1
ATOM 2206 C CA . PHE A 1 289 ? 19.506 -13.335 -24.224 1.00 47.75 289 PHE A CA 1
ATOM 2207 C C . PHE A 1 289 ? 20.190 -12.830 -25.502 1.00 47.75 289 PHE A C 1
ATOM 2209 O O . PHE A 1 289 ? 21.356 -13.139 -25.751 1.00 47.75 289 PHE A O 1
ATOM 2216 N N . LEU A 1 290 ? 19.501 -12.018 -26.312 1.00 48.19 290 LEU A N 1
ATOM 2217 C CA . LEU A 1 290 ? 20.026 -11.606 -27.618 1.00 48.19 290 LEU A CA 1
ATOM 2218 C C . LEU A 1 290 ? 21.229 -10.666 -27.491 1.00 48.19 290 LEU A C 1
ATOM 2220 O O . LEU A 1 290 ? 22.234 -10.881 -28.155 1.00 48.19 290 LEU A O 1
ATOM 2224 N N . THR A 1 291 ? 21.210 -9.681 -26.601 1.00 49.19 291 THR A N 1
ATOM 2225 C CA . THR A 1 291 ? 22.343 -8.752 -26.440 1.00 49.19 291 THR A CA 1
ATOM 2226 C C . THR A 1 291 ? 23.581 -9.416 -25.834 1.00 49.19 291 THR A C 1
ATOM 2228 O O . THR A 1 291 ? 24.684 -9.080 -26.257 1.00 49.19 291 THR A O 1
ATOM 2231 N N . ARG A 1 292 ? 23.445 -10.409 -24.936 1.00 50.06 292 ARG A N 1
ATOM 2232 C CA . ARG A 1 292 ? 24.584 -11.227 -24.455 1.00 50.06 292 ARG A CA 1
ATOM 2233 C C . ARG A 1 292 ? 25.166 -12.116 -25.558 1.00 50.06 292 ARG A C 1
ATOM 2235 O O . ARG A 1 292 ? 26.386 -12.187 -25.688 1.00 50.06 292 ARG A O 1
ATOM 2242 N N . PHE A 1 293 ? 24.320 -12.745 -26.375 1.00 43.47 293 PHE A N 1
ATOM 2243 C CA . PHE A 1 293 ? 24.757 -13.568 -27.508 1.00 43.47 293 PHE A CA 1
ATOM 2244 C C . PHE A 1 293 ? 25.427 -12.731 -28.612 1.00 43.47 293 PHE A C 1
ATOM 2246 O O . PHE A 1 293 ? 26.475 -13.111 -29.131 1.00 43.47 293 PHE A O 1
ATOM 2253 N N . TRP A 1 294 ? 24.881 -11.551 -28.922 1.00 42.66 294 TRP A N 1
ATOM 2254 C CA . TRP A 1 294 ? 25.439 -10.631 -29.916 1.00 42.66 294 TRP A CA 1
ATOM 2255 C C . TRP A 1 294 ? 26.735 -9.952 -29.441 1.00 42.66 294 TRP A C 1
ATOM 2257 O O . TRP A 1 294 ? 27.678 -9.890 -30.225 1.00 42.66 294 TRP A O 1
ATOM 2267 N N . ARG A 1 295 ? 26.857 -9.542 -28.166 1.00 47.94 295 ARG A N 1
ATOM 2268 C CA . ARG A 1 295 ? 28.144 -9.079 -27.595 1.00 47.94 295 ARG A CA 1
ATOM 2269 C C . ARG A 1 295 ? 29.195 -10.186 -27.550 1.00 47.94 295 ARG A C 1
ATOM 2271 O O . ARG A 1 295 ? 30.356 -9.938 -27.845 1.00 47.94 295 ARG A O 1
ATOM 2278 N N . GLY A 1 296 ? 28.794 -11.420 -27.239 1.00 36.66 296 GLY A N 1
ATOM 2279 C CA . GLY A 1 296 ? 29.697 -12.575 -27.252 1.00 36.66 296 GLY A CA 1
ATOM 2280 C C . GLY A 1 296 ? 30.233 -12.931 -28.644 1.00 36.66 296 GLY A C 1
ATOM 2281 O O . GLY A 1 296 ? 31.332 -13.470 -28.751 1.00 36.66 296 GLY A O 1
ATOM 2282 N N . LEU A 1 297 ? 29.487 -12.610 -29.707 1.00 38.47 297 LEU A N 1
ATOM 2283 C CA . LEU A 1 297 ? 29.900 -12.850 -31.093 1.00 38.47 297 LEU A CA 1
ATOM 2284 C C . LEU A 1 297 ? 30.572 -11.644 -31.766 1.00 38.47 297 LEU A C 1
ATOM 2286 O O . LEU A 1 297 ? 31.350 -11.854 -32.697 1.00 38.47 297 LEU A O 1
ATOM 2290 N N . PHE A 1 298 ? 30.298 -10.409 -31.325 1.00 48.88 298 PHE A N 1
ATOM 2291 C CA . PHE A 1 298 ? 30.705 -9.201 -32.060 1.00 48.88 298 PHE A CA 1
ATOM 2292 C C . PHE A 1 298 ? 31.279 -8.038 -31.221 1.00 48.88 298 PHE A C 1
ATOM 2294 O O . PHE A 1 298 ? 31.703 -7.054 -31.828 1.00 48.88 298 PHE A O 1
ATOM 2301 N N . GLY A 1 299 ? 31.388 -8.158 -29.888 1.00 34.84 299 GLY A N 1
ATOM 2302 C CA . GLY A 1 299 ? 32.050 -7.173 -29.005 1.00 34.84 299 GLY A CA 1
ATOM 2303 C C . GLY A 1 299 ? 31.115 -6.384 -28.096 1.00 34.84 299 GLY A C 1
ATOM 2304 O O . GLY A 1 299 ? 30.182 -5.733 -28.610 1.00 34.84 299 GLY A O 1
#

Nearest PDB structures (foldseek):
  2v42-assembly1_B  TM=5.610E-01  e=5.465E-12  Escherichia coli BL21(DE3)
  6in9-assembly2_B  TM=5.458E-01  e=7.700E-11  Pseudomonas aeruginosa PAO1
  6in8-assembly1_A  TM=5.583E-01  e=4.203E-10  Pseudomonas aeruginosa PAO1
  2yzy-assembly1_A  TM=5.477E-01  e=1.274E-03  Thermus thermophilus HB8
  8orn-assembly2_D  TM=1.931E-01  e=1.470E-02  Xanthomonas campestris pv. campestris str. B100

pLDDT: mean 81.49, std 17.97, range [24.86, 98.06]

Secondary structure (DSSP, 8-state):
---------------TTHHHHHHHHHHHHH--EEEEEEEEEEETTEEEEEEEEEEEETTEEEEEETTEEEEEETTEEEETTEEEEES----PPPPTTEEEPPPEEEEETTEEEEEEEEEETTEEEEEEEEETTT--EEEEEEE-TTS-EEEEEEEEEEESS-SS-PPPGGGS--EEEEEEE-PPPTTS-SEETTEEEEEEEE-TT--EEEEEE-SS-EEEEEEEEB-----SSS-EEEEETTEEEEEEE-SS-EEEEEEETTEEEEEEE---HHHHHHHHHHS-----SHHHHHHHHH-

Mean predicted aligned error: 8.7 Å

Sequence (299 aa):
MGSVVLMLTLIVAPTAAADELETLLETAHVAEYSGRQLVLTEWNDFAALETFNVQQSGGVALVTGAGGEVYVGRGRVLSRFEGTAVNKFSQPMIDDRYEAVDLVDATYLGRAAKQLDVYEGDVLRVSIIFDVETGAALTTEVFSDDGDRFRTAYMMSFSPRISLPLPLVGKLQGEFDVLLPEAPDRYFPATAGGYVRADSYVAEDETAHAFYSDGLFSFSVFRVDGNATTGELNDLQFERDGTQYRVLVSATDLTVVWNADGNTFVLIGDLPPDHLEAALDDLPRGSGFLTRFWRGLFG

Radius of gyration: 19.79 Å; Cα contacts (8 Å, |Δi|>4): 703; chains: 1; bounding box: 56×45×57 Å

Foldseek 3Di:
DDDPPQDDDQQADDDDQLNVVNVLVVLQQAFFKWFKKWKWFDDDPDIAIWIWTWGHHGNWIWIQTPQGIWIDGDQKIDDPQEIAHEPDFFNAHAAPQKGKDDWDWDADPNATWTWIWIDRVVATAKIFIAGPPGSHTQKIWGAAPVRDTRMIMHTPTMDSHGPDPDPDPVPDRHDYQYWYFDDADPQDDCDFLNWGFGTWTAGPQRWIKTKTHNSPWIKMKIKAAADDDPDDDPWDWDDDPQWIWTWDDYSRWIWIWTDAPRIIMIMIIDDDPVSVVRRVVSGGGHPRPPVVVCVVVPD

Solvent-accessible surface area (backbone atoms only — not comparable to full-atom values): 16027 Å² total; per-residue (Å²): 137,73,81,77,79,81,83,84,81,72,50,63,65,85,52,91,66,52,33,58,57,40,51,49,48,53,40,28,47,39,18,46,24,22,34,34,33,40,26,36,19,42,56,89,96,43,74,20,73,46,61,33,40,41,36,31,46,78,40,33,37,42,41,39,42,93,77,42,57,36,39,37,38,86,55,32,40,37,41,91,56,44,26,44,31,46,82,68,80,63,66,34,41,62,45,86,65,53,46,64,51,82,74,39,88,43,72,56,97,91,36,63,23,34,34,38,46,31,22,48,80,92,31,58,38,36,39,36,32,26,33,66,88,50,33,31,72,45,31,41,37,33,27,23,81,89,63,48,69,31,33,40,37,39,53,80,40,81,38,85,48,61,91,61,88,74,73,54,75,90,71,57,80,58,59,60,52,69,39,46,79,45,83,70,54,93,72,54,57,70,52,36,49,85,20,37,50,55,46,24,31,48,50,98,86,67,36,36,37,37,36,30,26,35,34,82,48,42,36,35,42,37,41,39,90,41,71,71,84,82,73,91,67,102,47,54,71,50,74,56,86,63,21,61,40,36,33,45,75,40,38,80,38,41,40,37,41,36,52,26,90,66,20,23,37,38,37,43,28,61,57,38,66,60,50,44,53,40,25,56,68,58,38,77,63,22,74,40,57,65,58,54,55,48,34,74,74,72,102